Protein AF-A0A8P4G3G2-F1 (afdb_monomer)

Organism: Dicentrarchus labrax (NCBI:txid13489)

Structure (mmCIF, N/CA/C/O backbone):
data_AF-A0A8P4G3G2-F1
#
_entry.id   AF-A0A8P4G3G2-F1
#
loop_
_atom_site.group_PDB
_atom_site.id
_atom_site.type_symbol
_atom_site.label_atom_id
_atom_site.label_alt_id
_atom_site.label_comp_id
_atom_site.label_asym_id
_atom_site.label_entity_id
_atom_site.label_seq_id
_atom_site.pdbx_PDB_ins_code
_atom_site.Cartn_x
_atom_site.Cartn_y
_atom_site.Cartn_z
_atom_site.occupancy
_atom_site.B_iso_or_equiv
_atom_site.auth_seq_id
_atom_site.auth_comp_id
_atom_site.auth_asym_id
_atom_site.auth_atom_id
_atom_site.pdbx_PDB_model_num
ATOM 1 N N . MET A 1 1 ? 19.093 -10.672 -16.971 1.00 87.19 1 MET A N 1
ATOM 2 C CA . MET A 1 1 ? 17.838 -11.000 -16.264 1.00 87.19 1 MET A CA 1
ATOM 3 C C . MET A 1 1 ? 17.950 -12.273 -15.453 1.00 87.19 1 MET A C 1
ATOM 5 O O . MET A 1 1 ? 17.951 -12.169 -14.238 1.00 87.19 1 MET A O 1
ATOM 9 N N . GLU A 1 2 ? 18.121 -13.445 -16.072 1.00 88.06 2 GLU A N 1
ATOM 10 C CA . GLU A 1 2 ? 18.085 -14.725 -15.336 1.00 88.06 2 GLU A CA 1
ATOM 11 C C . GLU A 1 2 ? 19.121 -14.840 -14.209 1.00 88.06 2 GLU A C 1
ATOM 13 O O . GLU A 1 2 ? 18.770 -15.234 -13.103 1.00 88.06 2 GLU A O 1
ATOM 18 N N . MET A 1 3 ? 20.366 -14.394 -14.420 1.00 86.50 3 MET A N 1
ATOM 19 C CA . MET A 1 3 ? 21.353 -14.357 -13.327 1.00 86.50 3 MET A CA 1
ATOM 20 C C . MET A 1 3 ? 20.918 -13.446 -12.167 1.00 86.50 3 MET A C 1
ATOM 22 O O . MET A 1 3 ? 21.087 -13.820 -11.013 1.00 86.50 3 MET A O 1
ATOM 26 N N . GLY A 1 4 ? 20.317 -12.285 -12.461 1.00 89.69 4 GLY A N 1
ATOM 27 C CA . GLY A 1 4 ? 19.798 -11.371 -11.435 1.00 89.69 4 GLY A CA 1
ATOM 28 C C . GLY A 1 4 ? 18.664 -12.002 -10.625 1.00 89.69 4 GLY A C 1
ATOM 29 O O . GLY A 1 4 ? 18.684 -11.963 -9.398 1.00 89.69 4 GLY A O 1
ATOM 30 N N . ARG A 1 5 ? 17.737 -12.695 -11.301 1.00 90.62 5 ARG A N 1
ATOM 31 C CA . ARG A 1 5 ? 16.657 -13.464 -10.657 1.00 90.62 5 ARG A CA 1
ATOM 32 C C . ARG A 1 5 ? 17.195 -14.597 -9.781 1.00 90.62 5 ARG A C 1
ATOM 34 O O . ARG A 1 5 ? 16.663 -14.833 -8.701 1.00 90.62 5 ARG A O 1
ATOM 41 N N . CYS A 1 6 ? 18.251 -15.287 -10.213 1.00 91.94 6 CYS A N 1
ATOM 42 C CA . CYS A 1 6 ? 18.898 -16.316 -9.398 1.00 91.94 6 CYS A CA 1
ATOM 43 C C . CYS A 1 6 ? 19.489 -15.735 -8.108 1.00 91.94 6 CYS A C 1
ATOM 45 O O . CYS A 1 6 ? 19.235 -16.282 -7.040 1.00 91.94 6 CYS A O 1
ATOM 47 N N . TYR A 1 7 ? 20.228 -14.625 -8.188 1.00 91.25 7 TYR A N 1
ATOM 48 C CA . TYR A 1 7 ? 20.799 -13.979 -7.001 1.00 91.25 7 TYR A CA 1
ATOM 49 C C . TYR A 1 7 ? 19.733 -13.398 -6.067 1.00 91.25 7 TYR A C 1
ATOM 51 O O . TYR A 1 7 ? 19.865 -13.529 -4.855 1.00 91.25 7 TYR A O 1
ATOM 59 N N . SER A 1 8 ? 18.639 -12.861 -6.617 1.00 88.75 8 SER A N 1
ATOM 60 C CA . SER A 1 8 ? 17.472 -12.417 -5.844 1.00 88.75 8 SER A CA 1
ATOM 61 C C . SER A 1 8 ? 16.878 -13.555 -5.004 1.00 88.75 8 SER A C 1
ATOM 63 O O . SER A 1 8 ? 16.707 -13.413 -3.797 1.00 88.75 8 SER A O 1
ATOM 65 N N . ARG A 1 9 ? 16.688 -14.747 -5.592 1.00 90.62 9 ARG A N 1
ATOM 66 C CA . ARG A 1 9 ? 16.225 -15.935 -4.843 1.00 90.62 9 ARG A CA 1
ATOM 67 C C . ARG A 1 9 ? 17.204 -16.395 -3.763 1.00 90.62 9 ARG A C 1
ATOM 69 O O . ARG A 1 9 ? 16.787 -17.028 -2.800 1.00 90.62 9 ARG A O 1
ATOM 76 N N . LEU A 1 10 ? 18.493 -16.112 -3.938 1.00 92.31 10 LEU A N 1
ATOM 77 C CA . LEU A 1 10 ? 19.537 -16.383 -2.948 1.00 92.31 10 LEU A CA 1
ATOM 78 C C . LEU A 1 10 ? 19.677 -15.258 -1.907 1.00 92.31 10 LEU A C 1
ATOM 80 O O . LEU A 1 10 ? 20.528 -15.372 -1.031 1.00 92.31 10 LEU A O 1
ATOM 84 N N . GLN A 1 11 ? 18.861 -14.199 -1.998 1.00 89.31 11 GLN A N 1
ATOM 85 C CA . GLN A 1 11 ? 18.926 -12.988 -1.169 1.00 89.31 11 GLN A CA 1
ATOM 86 C C . GLN A 1 11 ? 20.282 -12.265 -1.235 1.00 89.31 11 GLN A C 1
ATOM 88 O O . GLN A 1 11 ? 20.642 -11.498 -0.343 1.00 89.31 11 GLN A O 1
ATOM 93 N N . ASP A 1 12 ? 21.033 -12.472 -2.319 1.00 92.31 12 ASP A N 1
ATOM 94 C CA . ASP A 1 12 ? 22.240 -11.706 -2.618 1.00 92.31 12 ASP A CA 1
ATOM 95 C C . ASP A 1 12 ? 21.856 -10.485 -3.459 1.00 92.31 12 ASP A C 1
ATOM 97 O O . ASP A 1 12 ? 21.934 -10.473 -4.693 1.00 92.31 12 ASP A O 1
ATOM 101 N N . TRP A 1 13 ? 21.366 -9.455 -2.769 1.00 92.31 13 TRP A N 1
ATOM 102 C CA . TRP A 1 13 ? 20.820 -8.256 -3.402 1.00 92.31 13 TRP A CA 1
ATOM 103 C C . TRP A 1 13 ? 21.852 -7.509 -4.243 1.00 92.31 13 TRP A C 1
ATOM 105 O O . TRP A 1 13 ? 21.526 -6.981 -5.304 1.00 92.31 13 TRP A O 1
ATOM 115 N N . THR A 1 14 ? 23.112 -7.497 -3.816 1.00 91.75 14 THR A N 1
ATOM 116 C CA . THR A 1 14 ? 24.177 -6.753 -4.490 1.00 91.75 14 THR A CA 1
ATOM 117 C C . THR A 1 14 ? 24.477 -7.360 -5.858 1.00 91.75 14 THR A C 1
ATOM 119 O O . THR A 1 14 ? 24.513 -6.641 -6.862 1.00 91.75 14 THR A O 1
ATOM 122 N N . LEU A 1 15 ? 24.630 -8.688 -5.933 1.00 93.12 15 LEU A N 1
ATOM 123 C CA . LEU A 1 15 ? 24.826 -9.382 -7.208 1.00 93.12 15 LEU A CA 1
ATOM 124 C C . LEU A 1 15 ? 23.557 -9.387 -8.068 1.00 93.12 15 LEU A C 1
ATOM 126 O O . LEU A 1 15 ? 23.654 -9.279 -9.295 1.00 93.12 15 LEU A O 1
ATOM 130 N N . ALA A 1 16 ? 22.374 -9.453 -7.448 1.00 94.75 16 ALA A N 1
ATOM 131 C CA . ALA A 1 16 ? 21.103 -9.349 -8.157 1.00 94.75 16 ALA A CA 1
ATOM 132 C C . ALA A 1 16 ? 20.987 -8.010 -8.896 1.00 94.75 16 ALA A C 1
ATOM 134 O O . ALA A 1 16 ? 20.819 -7.991 -10.118 1.00 94.75 16 ALA A O 1
ATOM 135 N N . VAL A 1 17 ? 21.177 -6.899 -8.177 1.00 95.44 17 VAL A N 1
ATOM 136 C CA . VAL A 1 17 ? 21.127 -5.536 -8.722 1.00 95.44 17 VAL A CA 1
ATOM 137 C C . VAL A 1 17 ? 22.161 -5.346 -9.830 1.00 95.44 17 VAL A C 1
ATOM 139 O O . VAL A 1 17 ? 21.812 -4.868 -10.909 1.00 95.44 17 VAL A O 1
ATOM 142 N N . GLN A 1 18 ? 23.409 -5.787 -9.639 1.00 94.38 18 GLN A N 1
ATOM 143 C CA . GLN A 1 18 ? 24.425 -5.724 -10.700 1.00 94.38 18 GLN A CA 1
ATOM 144 C C . GLN A 1 18 ? 24.003 -6.502 -11.956 1.00 94.38 18 GLN A C 1
ATOM 146 O O . GLN A 1 18 ? 24.216 -6.042 -13.081 1.00 94.38 18 GLN A O 1
ATOM 151 N N . GLY A 1 19 ? 23.395 -7.677 -11.780 1.00 95.31 19 GLY A N 1
ATOM 152 C CA . GLY A 1 19 ? 22.868 -8.489 -12.873 1.00 95.31 19 GLY A CA 1
ATOM 153 C C . GLY A 1 19 ? 21.709 -7.820 -13.616 1.00 95.31 19 GLY A C 1
ATOM 154 O O . GLY A 1 19 ? 21.635 -7.924 -14.845 1.00 95.31 19 GLY A O 1
ATOM 155 N N . PHE A 1 20 ? 20.828 -7.124 -12.895 1.00 96.75 20 PHE A N 1
ATOM 156 C CA . PHE A 1 20 ? 19.721 -6.369 -13.477 1.00 96.75 20 PHE A CA 1
ATOM 157 C C . PHE A 1 20 ? 20.203 -5.122 -14.218 1.00 96.75 20 PHE A C 1
ATOM 159 O O . PHE A 1 20 ? 19.864 -4.970 -15.386 1.00 96.75 20 PHE A O 1
ATOM 166 N N . LEU A 1 21 ? 21.076 -4.303 -13.626 1.00 96.44 21 LEU A N 1
ATOM 167 C CA . LEU A 1 21 ? 21.612 -3.098 -14.275 1.00 96.44 21 LEU A CA 1
ATOM 168 C C . LEU A 1 21 ? 22.389 -3.420 -15.560 1.00 96.44 21 LEU A C 1
ATOM 170 O O . LEU A 1 21 ? 22.200 -2.769 -16.586 1.00 96.44 21 LEU A O 1
ATOM 174 N N . ARG A 1 22 ? 23.218 -4.475 -15.552 1.00 96.19 22 ARG A N 1
ATOM 175 C CA . ARG A 1 22 ? 23.914 -4.931 -16.771 1.00 96.19 22 ARG A CA 1
ATOM 176 C C . ARG A 1 22 ? 22.944 -5.396 -17.855 1.00 96.19 22 ARG A C 1
ATOM 178 O O . ARG A 1 22 ? 23.189 -5.168 -19.040 1.00 96.19 22 ARG A O 1
ATOM 185 N N . ALA A 1 23 ? 21.860 -6.065 -17.463 1.00 96.81 23 ALA A N 1
ATOM 186 C CA . ALA A 1 23 ? 20.827 -6.486 -18.401 1.00 96.81 23 ALA A CA 1
ATOM 187 C C . ALA A 1 23 ? 20.059 -5.285 -18.963 1.00 96.81 23 ALA A C 1
ATOM 189 O O . ALA A 1 23 ? 19.854 -5.232 -20.172 1.00 96.81 23 ALA A O 1
ATOM 190 N N . ALA A 1 24 ? 19.708 -4.318 -18.114 1.00 96.75 24 ALA A N 1
ATOM 191 C CA . ALA A 1 24 ? 19.028 -3.091 -18.504 1.00 96.75 24 ALA A CA 1
ATOM 192 C C . ALA A 1 24 ? 19.821 -2.342 -19.579 1.00 96.75 24 ALA A C 1
ATOM 194 O O . ALA A 1 24 ? 19.285 -2.038 -20.643 1.00 96.75 24 ALA A O 1
ATOM 195 N N . GLU A 1 25 ? 21.125 -2.162 -19.360 1.00 96.00 25 GLU A N 1
ATOM 196 C CA . GLU A 1 25 ? 21.999 -1.502 -20.329 1.00 96.00 25 GLU A CA 1
ATOM 197 C C . GLU A 1 25 ? 22.114 -2.286 -21.643 1.00 96.00 25 GLU A C 1
ATOM 199 O O . GLU A 1 25 ? 22.051 -1.714 -22.730 1.00 96.00 25 GLU A O 1
ATOM 204 N N . SER A 1 26 ? 22.203 -3.616 -21.562 1.00 96.69 26 SER A N 1
ATOM 205 C CA . SER A 1 26 ? 22.253 -4.471 -22.754 1.00 96.69 26 SER A CA 1
ATOM 206 C C . SER A 1 26 ? 20.968 -4.368 -23.586 1.00 96.69 26 SER A C 1
ATOM 208 O O . SER A 1 26 ? 21.031 -4.260 -24.811 1.00 96.69 26 SER A O 1
ATOM 210 N N . TYR A 1 27 ? 19.800 -4.365 -22.937 1.00 96.69 27 TYR A N 1
ATOM 211 C CA . TYR A 1 27 ? 18.515 -4.186 -23.616 1.00 96.69 27 TYR A CA 1
ATOM 212 C C . TYR A 1 27 ? 18.349 -2.783 -24.186 1.00 96.69 27 TYR A C 1
ATOM 214 O O . TYR A 1 27 ? 17.813 -2.641 -25.284 1.00 96.69 27 TYR A O 1
ATOM 222 N N . ARG A 1 28 ? 18.849 -1.762 -23.484 1.00 94.94 28 ARG A N 1
ATOM 223 C CA . ARG A 1 28 ? 18.845 -0.375 -23.952 1.00 94.94 28 ARG A CA 1
ATOM 224 C C . ARG A 1 28 ? 19.636 -0.235 -25.251 1.00 94.94 28 ARG A C 1
ATOM 226 O O . ARG A 1 28 ? 19.117 0.320 -26.215 1.00 94.94 28 ARG A O 1
ATOM 233 N N . ILE A 1 29 ? 20.838 -0.816 -25.317 1.00 95.31 29 ILE A N 1
ATOM 234 C CA . ILE A 1 29 ? 21.658 -0.856 -26.542 1.00 95.31 29 ILE A CA 1
ATOM 235 C C . ILE A 1 29 ? 20.941 -1.622 -27.666 1.00 95.31 29 ILE A C 1
ATOM 237 O O . ILE A 1 29 ? 21.015 -1.227 -28.827 1.00 95.31 29 ILE A O 1
ATOM 241 N N . ALA A 1 30 ? 20.211 -2.688 -27.328 1.00 96.25 30 ALA A N 1
ATOM 242 C CA . ALA A 1 30 ? 19.415 -3.467 -28.276 1.00 96.25 30 ALA A CA 1
ATOM 243 C C . ALA A 1 30 ? 18.061 -2.823 -28.651 1.00 96.25 30 ALA A C 1
ATOM 245 O O . ALA A 1 30 ? 17.284 -3.445 -29.373 1.00 96.25 30 ALA A O 1
ATOM 246 N N . ALA A 1 31 ? 17.762 -1.612 -28.161 1.00 94.50 31 ALA A N 1
ATOM 247 C CA . ALA A 1 31 ? 16.484 -0.913 -28.330 1.00 94.50 31 ALA A CA 1
ATOM 248 C C . ALA A 1 31 ? 15.244 -1.707 -27.855 1.00 94.50 31 ALA A C 1
ATOM 250 O O . ALA A 1 31 ? 14.119 -1.440 -28.275 1.00 94.50 31 ALA A O 1
ATOM 251 N N . MET A 1 32 ? 15.432 -2.666 -26.943 1.00 95.38 32 MET A N 1
ATOM 252 C CA . MET A 1 32 ? 14.355 -3.425 -26.302 1.00 95.38 32 MET A CA 1
ATOM 253 C C . MET A 1 32 ? 13.861 -2.677 -25.059 1.00 95.38 32 MET A C 1
ATOM 255 O O . MET A 1 32 ? 14.156 -3.070 -23.928 1.00 95.38 32 MET A O 1
ATOM 259 N N . LEU A 1 33 ? 13.143 -1.570 -25.272 1.00 95.19 33 LEU A N 1
ATOM 260 C CA . LEU A 1 33 ? 12.779 -0.626 -24.208 1.00 95.19 33 LEU A CA 1
ATOM 261 C C . LEU A 1 33 ? 11.951 -1.267 -23.084 1.00 95.19 33 LEU A C 1
ATOM 263 O O . LEU A 1 33 ? 12.254 -1.022 -21.920 1.00 95.19 33 LEU A O 1
ATOM 267 N N . ASP A 1 34 ? 10.992 -2.144 -23.405 1.00 94.56 34 ASP A N 1
ATOM 268 C CA . ASP A 1 34 ? 10.172 -2.836 -22.396 1.00 94.56 34 ASP A CA 1
ATOM 269 C C . ASP A 1 34 ? 11.044 -3.652 -21.428 1.00 94.56 34 ASP A C 1
ATOM 271 O O . ASP A 1 34 ? 10.920 -3.557 -20.209 1.00 94.56 34 ASP A O 1
ATOM 275 N N . SER A 1 35 ? 11.981 -4.434 -21.977 1.00 95.44 35 SER A N 1
ATOM 276 C CA . SER A 1 35 ? 12.886 -5.281 -21.189 1.00 95.44 35 SER A CA 1
ATOM 277 C C . SER A 1 35 ? 13.926 -4.465 -20.421 1.00 95.44 35 SER A C 1
ATOM 279 O O . SER A 1 35 ? 14.333 -4.859 -19.328 1.00 95.44 35 SER A O 1
ATOM 281 N N . ALA A 1 36 ? 14.360 -3.330 -20.976 1.00 96.81 36 ALA A N 1
ATOM 282 C CA . ALA A 1 36 ? 15.254 -2.404 -20.292 1.00 96.81 36 ALA A CA 1
ATOM 283 C C . ALA A 1 36 ? 14.558 -1.747 -19.089 1.00 96.81 36 ALA A C 1
ATOM 285 O O . ALA A 1 36 ? 15.116 -1.744 -17.991 1.00 96.81 36 ALA A O 1
ATOM 286 N N . ALA A 1 37 ? 13.328 -1.256 -19.273 1.00 96.88 37 ALA A N 1
ATOM 287 C CA . ALA A 1 37 ? 12.531 -0.654 -18.210 1.00 96.88 37 ALA A CA 1
ATOM 288 C C . ALA A 1 37 ? 12.217 -1.669 -17.101 1.00 96.88 37 ALA A C 1
ATOM 290 O O . ALA A 1 37 ? 12.413 -1.362 -15.926 1.00 96.88 37 ALA A O 1
ATOM 291 N N . ASP A 1 38 ? 11.829 -2.897 -17.463 1.00 95.62 38 ASP A N 1
ATOM 292 C CA . ASP A 1 38 ? 11.601 -3.982 -16.503 1.00 95.62 38 ASP A CA 1
ATOM 293 C C . ASP A 1 38 ? 12.862 -4.300 -15.683 1.00 95.62 38 ASP A C 1
ATOM 295 O O . ASP A 1 38 ? 12.805 -4.420 -14.461 1.00 95.62 38 ASP A O 1
ATOM 299 N N . ALA A 1 39 ? 14.031 -4.348 -16.327 1.00 96.88 39 ALA A N 1
ATOM 300 C CA . ALA A 1 39 ? 15.300 -4.580 -15.644 1.00 96.88 39 ALA A CA 1
ATOM 301 C C . ALA A 1 39 ? 15.680 -3.441 -14.676 1.00 96.88 39 ALA A C 1
ATOM 303 O O . ALA A 1 39 ? 16.152 -3.722 -13.574 1.00 96.88 39 ALA A O 1
ATOM 304 N N . PHE A 1 40 ? 15.454 -2.172 -15.040 1.00 97.44 40 PHE A N 1
ATOM 305 C CA . PHE A 1 40 ? 15.662 -1.043 -14.122 1.00 97.44 40 PHE A CA 1
ATOM 306 C C . PHE A 1 40 ? 14.675 -1.054 -12.951 1.00 97.44 40 PHE A C 1
ATOM 308 O O . PHE A 1 40 ? 15.081 -0.815 -11.813 1.00 97.44 40 PHE A O 1
ATOM 315 N N . LYS A 1 41 ? 13.405 -1.393 -13.202 1.00 95.69 41 LYS A N 1
ATOM 316 C CA . LYS A 1 41 ? 12.384 -1.581 -12.161 1.00 95.69 41 LYS A CA 1
ATOM 317 C C . LYS A 1 41 ? 12.804 -2.668 -11.168 1.00 95.69 41 LYS A C 1
ATOM 319 O O . LYS A 1 41 ? 12.764 -2.441 -9.961 1.00 95.69 41 LYS A O 1
ATOM 324 N N . GLU A 1 42 ? 13.247 -3.825 -11.663 1.00 95.12 42 GLU A N 1
ATOM 325 C CA . GLU A 1 42 ? 13.760 -4.909 -10.817 1.00 95.12 42 GLU A CA 1
ATOM 326 C C . GLU A 1 42 ? 14.980 -4.460 -10.008 1.00 95.12 42 GLU A C 1
ATOM 328 O O . GLU A 1 42 ? 15.029 -4.693 -8.802 1.00 95.12 42 GLU A O 1
ATOM 333 N N . ALA A 1 43 ? 15.938 -3.768 -10.632 1.00 95.56 43 ALA A N 1
ATOM 334 C CA . ALA A 1 43 ? 17.093 -3.226 -9.923 1.00 95.56 43 ALA A CA 1
ATOM 335 C C . ALA A 1 43 ? 16.663 -2.295 -8.777 1.00 95.56 43 ALA A C 1
ATOM 337 O O . ALA A 1 43 ? 17.071 -2.518 -7.640 1.00 95.56 43 ALA A O 1
ATOM 338 N N . GLY A 1 44 ? 15.793 -1.315 -9.044 1.00 95.12 44 GLY A N 1
ATOM 339 C CA . GLY A 1 44 ? 15.304 -0.373 -8.033 1.00 95.12 44 GLY A CA 1
ATOM 340 C C . GLY A 1 44 ? 14.570 -1.057 -6.875 1.00 95.12 44 GLY A C 1
ATOM 341 O O . GLY A 1 44 ? 14.820 -0.733 -5.716 1.00 95.12 44 GLY A O 1
ATOM 342 N N . SER A 1 45 ? 13.719 -2.049 -7.159 1.00 92.44 45 SER A N 1
ATOM 343 C CA . SER A 1 45 ? 13.014 -2.816 -6.119 1.00 92.44 45 SER A CA 1
ATOM 344 C C . SER A 1 45 ? 13.981 -3.547 -5.178 1.00 92.44 45 SER A C 1
ATOM 346 O O . SER A 1 45 ? 13.855 -3.457 -3.956 1.00 92.44 45 SER A O 1
ATOM 348 N N . HIS A 1 46 ? 14.994 -4.213 -5.737 1.00 93.75 46 HIS A N 1
ATOM 349 C CA . HIS A 1 46 ? 15.989 -4.951 -4.957 1.00 93.75 46 HIS A CA 1
ATOM 350 C C . HIS A 1 46 ? 16.974 -4.032 -4.226 1.00 93.75 46 HIS A C 1
ATOM 352 O O . HIS A 1 46 ? 17.433 -4.370 -3.137 1.00 93.75 46 HIS A O 1
ATOM 358 N N . MET A 1 47 ? 17.279 -2.856 -4.785 1.00 94.44 47 MET A N 1
ATOM 359 C CA . MET A 1 47 ? 18.051 -1.842 -4.070 1.00 94.44 47 MET A CA 1
ATOM 360 C C . MET A 1 47 ? 17.303 -1.361 -2.818 1.00 94.44 47 MET A C 1
ATOM 362 O O . MET A 1 47 ? 17.936 -1.197 -1.788 1.00 94.44 47 MET A O 1
ATOM 366 N N . ILE A 1 48 ? 15.973 -1.198 -2.869 1.00 92.25 48 ILE A N 1
ATOM 367 C CA . ILE A 1 48 ? 15.159 -0.800 -1.700 1.00 92.25 48 ILE A CA 1
ATOM 368 C C . ILE A 1 48 ? 15.129 -1.887 -0.620 1.00 92.25 48 ILE A C 1
ATOM 370 O O . ILE A 1 48 ? 15.094 -1.573 0.565 1.00 92.25 48 ILE A O 1
ATOM 374 N N . GLN A 1 49 ? 15.120 -3.162 -1.014 1.00 87.94 49 GLN A N 1
ATOM 375 C CA . GLN A 1 49 ? 15.179 -4.289 -0.073 1.00 87.94 49 GLN A CA 1
ATOM 376 C C . GLN A 1 49 ? 16.565 -4.454 0.574 1.00 87.94 49 GLN A C 1
ATOM 378 O O . GLN A 1 49 ? 16.709 -5.197 1.544 1.00 87.94 49 GLN A O 1
ATOM 383 N N . SER A 1 50 ? 17.588 -3.792 0.034 1.00 88.31 50 SER A N 1
ATOM 384 C CA . SER A 1 50 ? 18.968 -3.892 0.485 1.00 88.31 50 SER A CA 1
ATOM 385 C C . SER A 1 50 ? 19.389 -2.647 1.258 1.00 88.31 50 SER A C 1
ATOM 387 O O . SER A 1 50 ? 19.261 -1.530 0.775 1.00 88.31 50 SER A O 1
ATOM 389 N N . ASP A 1 51 ? 20.025 -2.830 2.412 1.00 83.94 51 ASP A N 1
ATOM 390 C CA . ASP A 1 51 ? 20.579 -1.714 3.195 1.00 83.94 51 ASP A CA 1
ATOM 391 C C . ASP A 1 51 ? 21.896 -1.145 2.616 1.00 83.94 51 ASP A C 1
ATOM 393 O O . ASP A 1 51 ? 22.564 -0.331 3.254 1.00 83.94 51 ASP A O 1
ATOM 397 N N . GLN A 1 52 ? 22.331 -1.608 1.437 1.00 87.88 52 GLN A N 1
ATOM 398 C CA . GLN A 1 52 ? 23.660 -1.310 0.881 1.00 87.88 52 GLN A CA 1
ATOM 399 C C . GLN A 1 52 ? 23.679 -0.182 -0.156 1.00 87.88 52 GLN A C 1
ATOM 401 O O . GLN A 1 52 ? 24.758 0.314 -0.481 1.00 87.88 52 GLN A O 1
ATOM 406 N N . PHE A 1 53 ? 22.526 0.201 -0.704 1.00 91.88 53 PHE A N 1
ATOM 407 C CA . PHE A 1 53 ? 22.439 1.207 -1.762 1.00 91.88 53 PHE A CA 1
ATOM 408 C C . PHE A 1 53 ? 22.025 2.557 -1.194 1.00 91.88 53 PHE A C 1
ATOM 410 O O . PHE A 1 53 ? 21.224 2.639 -0.262 1.00 91.88 53 PHE A O 1
ATOM 417 N N . SER A 1 54 ? 22.582 3.632 -1.752 1.00 93.06 54 SER A N 1
ATOM 418 C CA . SER A 1 54 ? 22.182 4.972 -1.346 1.00 93.06 54 SER A CA 1
ATOM 419 C C . SER A 1 54 ? 20.805 5.320 -1.913 1.00 93.06 54 SER A C 1
ATOM 421 O O . SER A 1 54 ? 20.341 4.752 -2.905 1.00 93.06 54 SER A O 1
ATOM 423 N N . HIS A 1 55 ? 20.154 6.298 -1.289 1.00 92.06 55 HIS A N 1
ATOM 424 C CA . HIS A 1 55 ? 18.884 6.826 -1.777 1.00 92.06 55 HIS A CA 1
ATOM 425 C C . HIS A 1 55 ? 18.999 7.353 -3.219 1.00 92.06 55 HIS A C 1
ATOM 427 O O . HIS A 1 55 ? 18.100 7.133 -4.030 1.00 92.06 55 HIS A O 1
ATOM 433 N N . ASP A 1 56 ? 20.135 7.971 -3.554 1.00 93.88 56 ASP A N 1
ATOM 434 C CA . ASP A 1 56 ? 20.407 8.519 -4.883 1.00 93.88 56 ASP A CA 1
ATOM 435 C C . ASP A 1 56 ? 20.563 7.418 -5.942 1.00 93.88 56 ASP A C 1
ATOM 437 O O . ASP A 1 56 ? 20.067 7.575 -7.057 1.00 93.88 56 ASP A O 1
ATOM 441 N N . ASP A 1 57 ? 21.177 6.279 -5.593 1.00 94.38 57 ASP A N 1
ATOM 442 C CA . ASP A 1 57 ? 21.306 5.128 -6.502 1.00 94.38 57 ASP A CA 1
ATOM 443 C C . ASP A 1 57 ? 19.929 4.569 -6.881 1.00 94.38 57 ASP A C 1
ATOM 445 O O . ASP A 1 57 ? 19.654 4.286 -8.051 1.00 94.38 57 ASP A O 1
ATOM 449 N N . ILE A 1 58 ? 19.041 4.451 -5.887 1.00 95.50 58 ILE A N 1
ATOM 450 C CA . ILE A 1 58 ? 17.677 3.960 -6.090 1.00 95.50 58 ILE A CA 1
ATOM 451 C C . ILE A 1 58 ? 16.901 4.945 -6.962 1.00 95.50 58 ILE A C 1
ATOM 453 O O . ILE A 1 58 ? 16.293 4.538 -7.953 1.00 95.50 58 ILE A O 1
ATOM 457 N N . ILE A 1 59 ? 16.935 6.239 -6.628 1.00 96.00 59 ILE A N 1
ATOM 458 C CA . ILE A 1 59 ? 16.260 7.271 -7.422 1.00 96.00 59 ILE A CA 1
ATOM 459 C C . ILE A 1 59 ? 16.782 7.258 -8.857 1.00 96.00 59 ILE A C 1
ATOM 461 O O . ILE A 1 59 ? 15.972 7.289 -9.780 1.00 96.00 59 ILE A O 1
ATOM 465 N N . SER A 1 60 ? 18.097 7.142 -9.062 1.00 96.31 60 SER A N 1
ATOM 466 C CA . SER A 1 60 ? 18.692 7.063 -10.396 1.00 96.31 60 SER A CA 1
ATOM 467 C C . SER A 1 60 ? 18.101 5.902 -11.201 1.00 96.31 60 SER A C 1
ATOM 469 O O . SER A 1 60 ? 17.564 6.132 -12.286 1.00 96.31 60 SER A O 1
ATOM 471 N N . ALA A 1 61 ? 18.075 4.686 -10.646 1.00 96.31 61 ALA A N 1
ATOM 472 C CA . ALA A 1 61 ? 17.483 3.526 -11.313 1.00 96.31 61 ALA A CA 1
ATOM 473 C C . ALA A 1 61 ? 15.987 3.714 -11.637 1.00 96.31 61 ALA A C 1
ATOM 475 O O . ALA A 1 61 ? 15.542 3.368 -12.735 1.00 96.31 61 ALA A O 1
ATOM 476 N N . LEU A 1 62 ? 15.206 4.292 -10.718 1.00 97.19 62 LEU A N 1
ATOM 477 C CA . LEU A 1 62 ? 13.781 4.565 -10.945 1.00 97.19 62 LEU A CA 1
ATOM 478 C C . LEU A 1 62 ? 13.564 5.639 -12.023 1.00 97.19 62 LEU A C 1
ATOM 480 O O . LEU A 1 62 ? 12.672 5.495 -12.858 1.00 97.19 62 LEU A O 1
ATOM 484 N N . THR A 1 63 ? 14.392 6.685 -12.056 1.00 96.88 63 THR A N 1
ATOM 485 C CA . THR A 1 63 ? 14.309 7.738 -13.083 1.00 96.88 63 THR A CA 1
ATOM 486 C C . THR A 1 63 ? 14.697 7.238 -14.472 1.00 96.88 63 THR A C 1
ATOM 488 O O . THR A 1 63 ? 14.041 7.604 -15.446 1.00 96.88 63 THR A O 1
ATOM 491 N N . GLU A 1 64 ? 15.688 6.347 -14.574 1.00 97.00 64 GLU A N 1
ATOM 492 C CA . GLU A 1 64 ? 16.022 5.664 -15.830 1.00 97.00 64 GLU A CA 1
ATOM 493 C C . GLU A 1 64 ? 14.879 4.751 -16.290 1.00 97.00 64 GLU A C 1
ATOM 495 O O . GLU A 1 64 ? 14.539 4.716 -17.468 1.00 97.00 64 GLU A O 1
ATOM 500 N N . CYS A 1 65 ? 14.209 4.060 -15.363 1.00 97.31 65 CYS A N 1
ATOM 501 C CA . CYS A 1 65 ? 13.009 3.294 -15.694 1.00 97.31 65 CYS A CA 1
ATOM 502 C C . CYS A 1 65 ? 11.911 4.200 -16.282 1.00 97.31 65 CYS A C 1
ATOM 504 O O . CYS A 1 65 ? 11.371 3.903 -17.347 1.00 97.31 65 CYS A O 1
ATOM 506 N N . LEU A 1 66 ? 11.617 5.332 -15.631 1.00 96.94 66 LEU A N 1
ATOM 507 C CA . LEU A 1 66 ? 10.609 6.294 -16.088 1.00 96.94 66 LEU A CA 1
ATOM 508 C C . LEU A 1 66 ? 10.944 6.927 -17.445 1.00 96.94 66 LEU A C 1
ATOM 510 O O . LEU A 1 66 ? 10.030 7.164 -18.231 1.00 96.94 66 LEU A O 1
ATOM 514 N N . SER A 1 67 ? 12.221 7.196 -17.735 1.00 96.25 67 SER A N 1
ATOM 515 C CA . SER A 1 67 ? 12.633 7.798 -19.012 1.00 96.25 67 SER A CA 1
ATOM 516 C C . SER A 1 67 ? 12.381 6.858 -20.198 1.00 96.25 67 SER A C 1
ATOM 518 O O . SER A 1 67 ? 11.994 7.302 -21.279 1.00 96.25 67 SER A O 1
ATOM 520 N N . LEU A 1 68 ? 12.532 5.548 -19.985 1.00 95.75 68 LEU A N 1
ATOM 521 C CA . LEU A 1 68 ? 12.273 4.526 -20.999 1.00 95.75 68 LEU A CA 1
ATOM 522 C C . LEU A 1 68 ? 10.776 4.315 -21.252 1.00 95.75 68 LEU A C 1
ATOM 524 O O . LEU A 1 68 ? 10.395 3.952 -22.365 1.00 95.75 68 LEU A O 1
ATOM 528 N N . MET A 1 69 ? 9.931 4.569 -20.248 1.00 95.25 69 MET A N 1
ATOM 529 C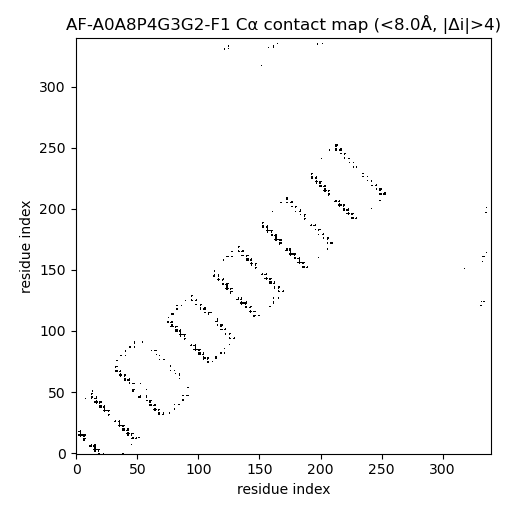 CA . MET A 1 69 ? 8.477 4.395 -20.344 1.00 95.25 69 MET A CA 1
ATOM 530 C C . MET A 1 69 ? 7.824 5.299 -21.394 1.00 95.25 69 MET A C 1
ATOM 532 O O . MET A 1 69 ? 6.849 4.887 -22.018 1.00 95.25 69 MET A O 1
ATOM 536 N N . ASP A 1 70 ? 8.371 6.494 -21.637 1.00 90.62 70 ASP A N 1
ATOM 537 C CA . ASP A 1 70 ? 7.828 7.432 -22.631 1.00 90.62 70 ASP A CA 1
ATOM 538 C C . ASP A 1 70 ? 7.906 6.876 -24.073 1.00 90.62 70 ASP A C 1
ATOM 540 O O . ASP A 1 70 ? 7.170 7.323 -24.953 1.00 90.62 70 ASP A O 1
ATOM 544 N N . GLY A 1 71 ? 8.775 5.887 -24.322 1.00 90.19 71 GLY A N 1
ATOM 545 C CA . GLY A 1 71 ? 8.907 5.199 -25.611 1.00 90.19 71 GLY A CA 1
ATOM 546 C C . GLY A 1 71 ? 8.048 3.939 -25.764 1.00 90.19 71 GLY A C 1
ATOM 547 O O . GLY A 1 71 ? 8.095 3.308 -26.823 1.00 90.19 71 GLY A O 1
ATOM 548 N N . LEU A 1 72 ? 7.292 3.541 -24.736 1.00 93.88 72 LEU A N 1
ATOM 549 C CA . LEU A 1 72 ? 6.517 2.299 -24.748 1.00 93.88 72 LEU A CA 1
ATOM 550 C C . LEU A 1 72 ? 5.121 2.508 -25.334 1.00 93.88 72 LEU A C 1
ATOM 552 O O . LEU A 1 72 ? 4.466 3.523 -25.110 1.00 93.88 72 LEU A O 1
ATOM 556 N N . THR A 1 73 ? 4.649 1.506 -26.075 1.00 92.88 73 THR A N 1
ATOM 557 C CA . THR A 1 73 ? 3.311 1.520 -26.693 1.00 92.88 73 THR A CA 1
ATOM 558 C C . THR A 1 73 ? 2.341 0.533 -26.048 1.00 92.88 73 THR A C 1
ATOM 560 O O . THR A 1 73 ? 1.128 0.727 -26.140 1.00 92.88 73 THR A O 1
ATOM 563 N N . ASP A 1 74 ? 2.844 -0.500 -25.363 1.00 94.38 74 ASP A N 1
ATOM 564 C CA . ASP A 1 74 ? 2.009 -1.455 -24.635 1.00 94.38 74 ASP A CA 1
ATOM 565 C C . ASP A 1 74 ? 1.484 -0.816 -23.340 1.00 94.38 74 ASP A C 1
ATOM 567 O O . ASP A 1 74 ? 2.206 -0.633 -22.358 1.00 94.38 74 ASP A O 1
ATOM 571 N N . LEU A 1 75 ? 0.191 -0.489 -23.344 1.00 94.62 75 LEU A N 1
ATOM 572 C CA . LEU A 1 75 ? -0.485 0.167 -22.226 1.00 94.62 75 LEU A CA 1
ATOM 573 C C . LEU A 1 75 ? -0.532 -0.695 -20.957 1.00 94.62 75 LEU A C 1
ATOM 575 O O . LEU A 1 75 ? -0.563 -0.157 -19.851 1.00 94.62 75 LEU A O 1
ATOM 579 N N . ARG A 1 76 ? -0.540 -2.027 -21.080 1.00 93.88 76 ARG A N 1
ATOM 580 C CA . ARG A 1 76 ? -0.521 -2.913 -19.913 1.00 93.88 76 ARG A CA 1
ATOM 581 C C . ARG A 1 76 ? 0.848 -2.893 -19.252 1.00 93.88 76 ARG A C 1
ATOM 583 O O . ARG A 1 76 ? 0.911 -2.644 -18.052 1.00 93.88 76 ARG A O 1
ATOM 590 N N . ILE A 1 77 ? 1.916 -3.078 -20.028 1.00 94.44 77 ILE A N 1
ATOM 591 C CA . ILE A 1 77 ? 3.292 -3.010 -19.509 1.00 94.44 77 ILE A CA 1
ATOM 592 C C . ILE A 1 77 ? 3.544 -1.635 -18.884 1.00 94.44 77 ILE A C 1
ATOM 594 O O . ILE A 1 77 ? 4.041 -1.545 -17.764 1.00 94.44 77 ILE A O 1
ATOM 598 N N . LEU A 1 78 ? 3.121 -0.563 -19.558 1.00 96.00 78 LEU A N 1
ATOM 599 C CA . LEU A 1 78 ? 3.249 0.803 -19.055 1.00 96.00 78 LEU A CA 1
ATOM 600 C C . LEU A 1 78 ? 2.529 1.002 -17.709 1.00 96.00 78 LEU A C 1
ATOM 602 O O . LEU A 1 78 ? 3.077 1.603 -16.787 1.00 96.00 78 LEU A O 1
ATOM 606 N N . GLY A 1 79 ? 1.315 0.465 -17.574 1.00 96.06 79 GLY A N 1
ATOM 607 C CA . GLY A 1 79 ? 0.555 0.497 -16.327 1.00 96.06 79 GLY A CA 1
ATOM 608 C C . GLY A 1 79 ? 1.218 -0.271 -15.179 1.00 96.06 79 GLY A C 1
ATOM 609 O O . GLY A 1 79 ? 1.321 0.253 -14.070 1.00 96.06 79 GLY A O 1
ATOM 610 N N . GLU A 1 80 ? 1.694 -1.491 -15.445 1.00 95.94 80 GLU A N 1
ATOM 611 C CA . GLU A 1 80 ? 2.410 -2.337 -14.475 1.00 95.94 80 GLU A CA 1
ATOM 612 C C . GLU A 1 80 ? 3.716 -1.676 -14.003 1.00 95.94 80 GLU A C 1
ATOM 614 O O . GLU A 1 80 ? 4.039 -1.679 -12.810 1.00 95.94 80 GLU A O 1
ATOM 619 N N . LEU A 1 81 ? 4.447 -1.058 -14.931 1.00 97.44 81 LEU A N 1
ATOM 620 C CA . LEU A 1 81 ? 5.686 -0.344 -14.659 1.00 97.44 81 LEU A CA 1
ATOM 621 C C . LEU A 1 81 ? 5.458 0.912 -13.807 1.00 97.44 81 LEU A C 1
ATOM 623 O O . LEU A 1 81 ? 6.119 1.066 -12.779 1.00 97.44 81 LEU A O 1
ATOM 627 N N . TYR A 1 82 ? 4.498 1.775 -14.164 1.00 98.25 82 TYR A N 1
ATOM 628 C CA . TYR A 1 82 ? 4.169 2.948 -13.347 1.00 98.25 82 TYR A CA 1
ATOM 629 C C . TYR A 1 82 ? 3.675 2.564 -11.948 1.00 98.25 82 TYR A C 1
ATOM 631 O O . TYR A 1 82 ? 4.041 3.220 -10.972 1.00 98.25 82 TYR A O 1
ATOM 639 N N . LEU A 1 83 ? 2.874 1.498 -11.829 1.00 97.56 83 LEU A N 1
ATOM 640 C CA . LEU A 1 83 ? 2.450 0.966 -10.533 1.00 97.56 83 LEU A CA 1
ATOM 641 C C . LEU A 1 83 ? 3.663 0.529 -9.700 1.00 97.56 83 LEU A C 1
ATOM 643 O O . LEU A 1 83 ? 3.792 0.922 -8.544 1.00 97.56 83 LEU A O 1
ATOM 647 N N . SER A 1 84 ? 4.576 -0.240 -10.292 1.00 97.12 84 SER A N 1
ATOM 648 C CA . SER A 1 84 ? 5.755 -0.755 -9.589 1.00 97.12 84 SER A CA 1
ATOM 649 C C . SER A 1 84 ? 6.688 0.368 -9.132 1.00 97.12 84 SER A C 1
ATOM 651 O O . SER A 1 84 ? 7.060 0.425 -7.961 1.00 97.12 84 SER A O 1
ATOM 653 N N . VAL A 1 85 ? 7.007 1.313 -10.023 1.00 97.62 85 VAL A N 1
ATOM 654 C CA . VAL A 1 85 ? 7.853 2.473 -9.697 1.00 97.62 85 VAL A CA 1
ATOM 655 C C . VAL A 1 85 ? 7.186 3.374 -8.654 1.00 97.62 85 VAL A C 1
ATOM 657 O O . VAL A 1 85 ? 7.849 3.837 -7.726 1.00 97.62 85 VAL A O 1
ATOM 660 N N . GLY A 1 86 ? 5.869 3.582 -8.740 1.00 97.62 86 GLY A N 1
ATOM 661 C CA . GLY A 1 86 ? 5.123 4.330 -7.728 1.00 97.62 86 GLY A CA 1
ATOM 662 C C . GLY A 1 86 ? 5.202 3.682 -6.342 1.00 97.62 86 GLY A C 1
ATOM 663 O O . GLY A 1 86 ? 5.432 4.374 -5.350 1.00 97.62 86 GLY A O 1
ATOM 664 N N . VAL A 1 87 ? 5.096 2.350 -6.260 1.00 96.50 87 VAL A N 1
ATOM 665 C CA . VAL A 1 87 ? 5.275 1.605 -5.000 1.00 96.50 87 VAL A CA 1
ATOM 666 C C . VAL A 1 87 ? 6.701 1.764 -4.465 1.00 96.50 87 VAL A C 1
ATOM 668 O O . VAL A 1 87 ? 6.878 1.988 -3.265 1.00 96.50 87 VAL A O 1
ATOM 671 N N . SER A 1 88 ? 7.718 1.720 -5.329 1.00 95.69 88 SER A N 1
ATOM 672 C CA . SER A 1 88 ? 9.107 1.993 -4.944 1.00 95.69 88 SER A CA 1
ATOM 673 C C . SER A 1 88 ? 9.269 3.396 -4.344 1.00 95.69 88 SER A C 1
ATOM 675 O O . SER A 1 88 ? 9.826 3.530 -3.255 1.00 95.69 88 SER A O 1
ATOM 677 N N . TYR A 1 89 ? 8.705 4.434 -4.970 1.00 97.00 89 TYR A N 1
ATOM 678 C CA . TYR A 1 89 ? 8.722 5.792 -4.411 1.00 97.00 89 TYR A CA 1
ATOM 679 C C . TYR A 1 89 ? 7.983 5.902 -3.071 1.00 97.00 89 TYR A C 1
ATOM 681 O O . TYR A 1 89 ? 8.451 6.597 -2.168 1.00 97.00 89 TYR A O 1
ATOM 689 N N . CYS A 1 90 ? 6.877 5.176 -2.880 1.00 95.00 90 CYS A N 1
ATOM 690 C CA . CYS A 1 90 ? 6.211 5.110 -1.579 1.00 95.00 90 CYS A CA 1
ATOM 691 C C . CYS A 1 90 ? 7.117 4.535 -0.482 1.00 95.00 90 CYS A C 1
ATOM 693 O O . CYS A 1 90 ? 7.161 5.093 0.617 1.00 95.00 90 CYS A O 1
ATOM 695 N N . ARG A 1 91 ? 7.866 3.461 -0.773 1.00 93.50 91 ARG A N 1
ATOM 696 C CA . ARG A 1 91 ? 8.831 2.869 0.176 1.00 93.50 91 ARG A CA 1
ATOM 697 C C . ARG A 1 91 ? 9.941 3.851 0.543 1.00 93.50 91 ARG A C 1
ATOM 699 O O . ARG A 1 91 ? 10.345 3.915 1.699 1.00 93.50 91 ARG A O 1
ATOM 706 N N . LEU A 1 92 ? 10.358 4.672 -0.419 1.00 92.88 92 LEU A N 1
ATOM 707 C CA . LEU A 1 92 ? 11.313 5.763 -0.227 1.00 92.88 92 LEU A CA 1
ATOM 708 C C . LEU A 1 92 ? 10.734 6.992 0.492 1.00 92.88 92 LEU A C 1
ATOM 710 O O . LEU A 1 92 ? 11.480 7.922 0.781 1.00 92.88 92 LEU A O 1
ATOM 714 N N . ARG A 1 93 ? 9.429 7.008 0.804 1.00 94.25 93 ARG A N 1
ATOM 715 C CA . ARG A 1 93 ? 8.694 8.160 1.370 1.00 94.25 93 ARG A CA 1
ATOM 716 C C . ARG A 1 93 ? 8.596 9.367 0.419 1.00 94.25 93 ARG A C 1
ATOM 718 O O . ARG A 1 93 ? 8.191 10.449 0.841 1.00 94.25 93 ARG A O 1
ATOM 725 N N . CYS A 1 94 ? 8.882 9.168 -0.867 1.00 95.88 94 CYS A N 1
ATOM 726 C CA . CYS A 1 94 ? 8.727 10.133 -1.958 1.00 95.88 94 CYS A CA 1
ATOM 727 C C . CYS A 1 94 ? 7.272 10.134 -2.459 1.00 95.88 94 CYS A C 1
ATOM 729 O O . CYS A 1 94 ? 6.942 9.634 -3.536 1.00 95.88 94 CYS A O 1
ATOM 731 N N . PHE A 1 95 ? 6.348 10.605 -1.617 1.00 96.06 95 PHE A N 1
ATOM 732 C CA . PHE A 1 95 ? 4.914 10.446 -1.882 1.00 96.06 95 PHE A CA 1
ATOM 733 C C . PHE A 1 95 ? 4.412 11.271 -3.070 1.00 96.06 95 PHE A C 1
ATOM 735 O O . PHE A 1 95 ? 3.450 10.866 -3.717 1.00 96.06 95 PHE A O 1
ATOM 742 N N . GLN A 1 96 ? 5.044 12.405 -3.382 1.00 97.19 96 GLN A N 1
ATOM 743 C CA . GLN A 1 96 ? 4.629 13.231 -4.519 1.00 97.19 96 GLN A CA 1
ATOM 744 C C . GLN A 1 96 ? 4.955 12.538 -5.847 1.00 97.19 96 GLN A C 1
ATOM 746 O O . GLN A 1 96 ? 4.105 12.464 -6.732 1.00 97.19 96 GLN A O 1
ATOM 751 N N . GLU A 1 97 ? 6.149 11.968 -5.955 1.00 97.50 97 GLU A N 1
ATOM 752 C CA . GLU A 1 97 ? 6.62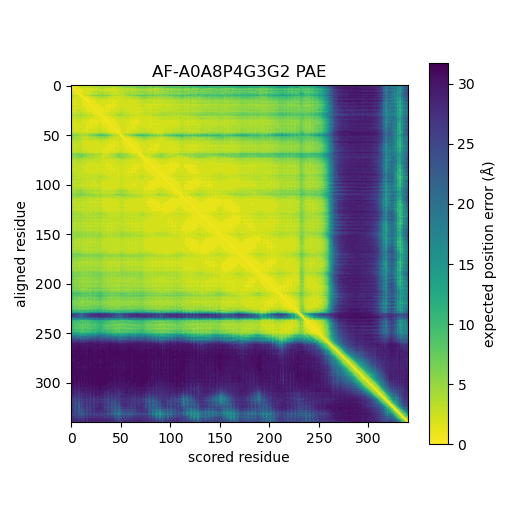8 11.195 -7.098 1.00 97.50 97 GLU A CA 1
ATOM 753 C C . GLU A 1 97 ? 5.804 9.915 -7.276 1.00 97.50 97 GLU A C 1
ATOM 755 O O . GLU A 1 97 ? 5.395 9.583 -8.390 1.00 97.50 97 GLU A O 1
ATOM 760 N N . ALA A 1 98 ? 5.468 9.239 -6.172 1.00 97.94 98 ALA A N 1
ATOM 761 C CA . ALA A 1 98 ? 4.581 8.082 -6.196 1.00 97.94 98 ALA A CA 1
ATOM 762 C C . ALA A 1 98 ? 3.187 8.429 -6.745 1.00 97.94 98 ALA A C 1
ATOM 764 O O . ALA A 1 98 ? 2.684 7.750 -7.641 1.00 97.94 98 ALA A O 1
ATOM 765 N N . VAL A 1 99 ? 2.581 9.520 -6.258 1.00 98.50 99 VAL A N 1
ATOM 766 C CA . VAL A 1 99 ? 1.282 10.013 -6.746 1.00 98.50 99 VAL A CA 1
ATOM 767 C C . VAL A 1 99 ? 1.337 10.313 -8.244 1.00 98.50 99 VAL A C 1
ATOM 769 O O . VAL A 1 99 ? 0.428 9.909 -8.967 1.00 98.50 99 VAL A O 1
ATOM 772 N N . GLN A 1 100 ? 2.403 10.956 -8.729 1.00 98.00 100 GLN A N 1
ATOM 773 C CA . GLN A 1 100 ? 2.580 11.219 -10.161 1.00 98.00 100 GLN A CA 1
ATOM 774 C C . GLN A 1 100 ? 2.648 9.922 -10.975 1.00 98.00 100 GLN A C 1
ATOM 776 O O . GLN A 1 100 ? 1.983 9.817 -12.006 1.00 98.00 100 GLN A O 1
ATOM 781 N N . CYS A 1 101 ? 3.394 8.916 -10.508 1.00 98.06 101 CYS A N 1
ATOM 782 C CA . CYS A 1 101 ? 3.470 7.614 -11.175 1.00 98.06 101 CYS A CA 1
ATOM 783 C C . CYS A 1 101 ? 2.089 6.953 -11.262 1.00 98.06 101 CYS A C 1
ATOM 785 O O . CYS A 1 101 ? 1.656 6.566 -12.346 1.00 98.06 101 CYS A O 1
ATOM 787 N N . PHE A 1 102 ? 1.346 6.893 -10.153 1.00 98.44 102 PHE A N 1
ATOM 788 C CA . PHE A 1 102 ? 0.011 6.294 -10.156 1.00 98.44 102 PHE A CA 1
ATOM 789 C C . PHE A 1 102 ? -0.988 7.073 -11.019 1.00 98.44 102 PHE A C 1
ATOM 791 O O . PHE A 1 102 ? -1.791 6.460 -11.716 1.00 98.44 102 PHE A O 1
ATOM 798 N N . GLN A 1 103 ? -0.918 8.407 -11.046 1.00 98.25 103 GLN A N 1
ATOM 799 C CA . GLN A 1 103 ? -1.740 9.222 -11.945 1.00 98.25 103 GLN A CA 1
ATOM 800 C C . GLN A 1 103 ? -1.432 8.938 -13.420 1.00 98.25 103 GLN A C 1
ATOM 802 O O . GLN A 1 103 ? -2.362 8.790 -14.215 1.00 98.25 103 GLN A O 1
ATOM 807 N N . ARG A 1 104 ? -0.149 8.801 -13.788 1.00 97.38 104 ARG A N 1
ATOM 808 C CA . ARG A 1 104 ? 0.258 8.414 -15.151 1.00 97.38 104 ARG A CA 1
ATOM 809 C C . ARG A 1 104 ? -0.185 6.990 -15.503 1.00 97.38 104 ARG A C 1
ATOM 811 O O . ARG A 1 104 ? -0.484 6.737 -16.666 1.00 97.38 104 ARG A O 1
ATOM 818 N N . ALA A 1 105 ? -0.319 6.099 -14.518 1.00 97.69 105 ALA A N 1
ATOM 819 C CA . ALA A 1 105 ? -0.828 4.743 -14.721 1.00 97.69 105 ALA A CA 1
ATOM 820 C C . ALA A 1 105 ? -2.336 4.680 -15.035 1.00 97.69 105 ALA A C 1
ATOM 822 O O . ALA A 1 105 ? -2.753 3.759 -15.730 1.00 97.69 105 ALA A O 1
ATOM 823 N N . LEU A 1 106 ? -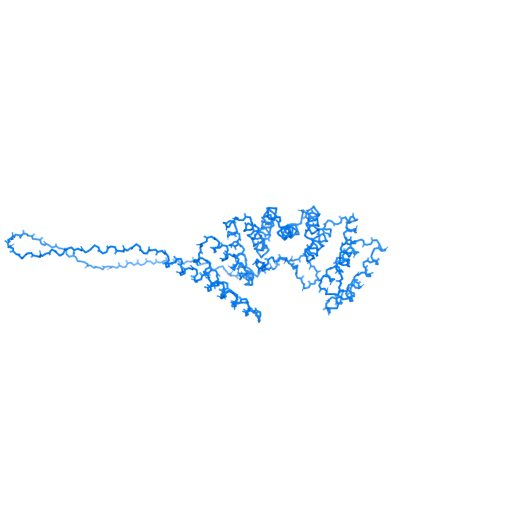3.158 5.639 -14.577 1.00 97.38 106 LEU A N 1
ATOM 824 C CA . LEU A 1 106 ? -4.629 5.574 -14.699 1.00 97.38 106 LEU A CA 1
ATOM 825 C C . LEU A 1 106 ? -5.125 5.444 -16.146 1.00 97.38 106 LEU A C 1
ATOM 827 O O . LEU A 1 106 ? -6.046 4.674 -16.411 1.00 97.38 106 LEU A O 1
ATOM 831 N N . GLY A 1 107 ? -4.522 6.184 -17.080 1.00 96.44 107 GLY A N 1
ATOM 832 C CA . GLY A 1 107 ? -4.880 6.126 -18.500 1.00 96.44 107 GLY A CA 1
ATOM 833 C C . GLY A 1 107 ? -4.598 4.750 -19.122 1.00 96.44 107 GLY A C 1
ATOM 834 O O . GLY A 1 107 ? -5.533 4.114 -19.614 1.00 96.44 107 GLY A O 1
ATOM 835 N N . PRO A 1 108 ? -3.344 4.259 -19.069 1.00 96.31 108 PRO A N 1
ATOM 836 C CA . PRO A 1 108 ? -2.967 2.946 -19.597 1.00 96.31 108 PRO A CA 1
ATOM 837 C C . PRO A 1 108 ? -3.784 1.769 -19.033 1.00 96.31 108 PRO A C 1
ATOM 839 O O . PRO A 1 108 ? -4.115 0.829 -19.761 1.00 96.31 108 PR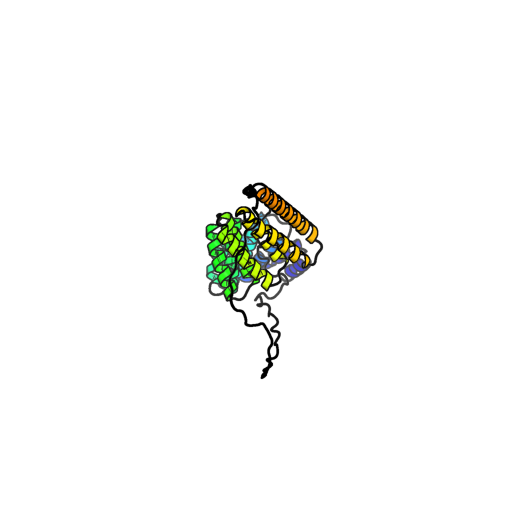O A O 1
ATOM 842 N N . VAL A 1 109 ? -4.166 1.825 -17.752 1.00 97.12 109 VAL A N 1
ATOM 843 C CA . VAL A 1 109 ? -4.877 0.726 -17.072 1.00 97.12 109 VAL A CA 1
ATOM 844 C C . VAL A 1 109 ? -6.402 0.859 -17.104 1.00 97.12 109 VAL A C 1
ATOM 846 O O . VAL A 1 109 ? -7.095 -0.001 -16.567 1.00 97.12 109 VAL A O 1
ATOM 849 N N . ALA A 1 110 ? -6.958 1.895 -17.743 1.00 96.25 110 ALA A N 1
ATOM 850 C CA . ALA A 1 110 ? -8.391 2.212 -17.685 1.00 96.25 110 ALA A CA 1
ATOM 851 C C . ALA A 1 110 ? -9.315 1.055 -18.117 1.00 96.25 110 ALA A C 1
ATOM 853 O O . ALA A 1 110 ? -10.410 0.903 -17.581 1.00 96.25 110 ALA A O 1
ATOM 854 N N . GLN A 1 111 ? -8.877 0.222 -19.068 1.00 94.25 111 GLN A N 1
ATOM 855 C CA . GLN A 1 111 ? -9.627 -0.945 -19.563 1.00 94.25 111 GLN A CA 1
ATOM 856 C C . GLN A 1 111 ? -9.203 -2.265 -18.897 1.00 94.25 111 GLN A C 1
ATOM 858 O O . GLN A 1 111 ? -9.523 -3.344 -19.390 1.00 94.25 111 GLN A O 1
ATOM 863 N N . GLN A 1 112 ? -8.469 -2.197 -17.785 1.00 95.38 112 GLN A N 1
ATOM 864 C CA . GLN A 1 112 ? -7.908 -3.346 -17.078 1.00 95.38 112 GLN A CA 1
ATOM 865 C C . GLN A 1 112 ? -8.360 -3.299 -15.612 1.00 95.38 112 GLN A C 1
ATOM 867 O O . GLN A 1 112 ? -7.595 -2.870 -14.749 1.00 95.38 112 GLN A O 1
ATOM 872 N N . PRO A 1 113 ? -9.605 -3.713 -15.300 1.00 95.44 113 PRO A N 1
ATOM 873 C CA . PRO A 1 113 ? -10.222 -3.455 -13.999 1.00 95.44 113 PRO A CA 1
ATOM 874 C C . PRO A 1 113 ? -9.408 -3.918 -12.777 1.00 95.44 113 PRO A C 1
ATOM 876 O O . PRO A 1 113 ? -9.328 -3.145 -11.823 1.00 95.44 113 PRO A O 1
ATOM 879 N N . PRO A 1 114 ? -8.754 -5.102 -12.779 1.00 95.75 114 PRO A N 1
ATOM 880 C CA . PRO A 1 114 ? -7.916 -5.516 -11.650 1.00 95.75 114 PRO A CA 1
ATOM 881 C C . PRO A 1 114 ? -6.715 -4.590 -11.429 1.00 95.75 114 PRO A C 1
ATOM 883 O O . PRO A 1 114 ? -6.435 -4.183 -10.303 1.00 95.75 114 PRO A O 1
ATOM 886 N N . LEU A 1 115 ? -6.032 -4.205 -12.511 1.00 96.12 115 LEU A N 1
ATOM 887 C CA . LEU A 1 115 ? -4.866 -3.328 -12.446 1.00 96.12 115 LEU A CA 1
ATOM 888 C C . LEU A 1 115 ? -5.269 -1.886 -12.098 1.00 96.12 115 LEU A C 1
ATOM 890 O O . LEU A 1 115 ? -4.606 -1.238 -11.292 1.00 96.12 115 LEU A O 1
ATOM 894 N N . LEU A 1 116 ? -6.399 -1.408 -12.626 1.00 98.38 116 LEU A N 1
ATOM 895 C CA . LEU A 1 116 ? -6.989 -0.121 -12.260 1.00 98.38 116 LEU A CA 1
ATOM 896 C C . LEU A 1 116 ? -7.324 -0.054 -10.767 1.00 98.38 116 LEU A C 1
ATOM 898 O O . LEU A 1 116 ? -6.990 0.934 -10.116 1.00 98.38 116 LEU A O 1
ATOM 902 N N . ALA A 1 117 ? -7.931 -1.103 -10.206 1.00 98.12 117 ALA A N 1
ATOM 903 C CA . ALA A 1 117 ? -8.224 -1.173 -8.776 1.00 98.12 117 ALA A CA 1
ATOM 904 C C . ALA A 1 117 ? -6.940 -1.099 -7.928 1.00 98.12 117 ALA A C 1
ATOM 906 O O . ALA A 1 117 ? -6.895 -0.365 -6.937 1.00 98.12 117 ALA A O 1
ATOM 907 N N . ALA A 1 118 ? -5.873 -1.786 -8.351 1.00 98.06 118 ALA A N 1
ATOM 908 C CA . ALA A 1 118 ? -4.570 -1.726 -7.693 1.00 98.06 118 ALA A CA 1
ATOM 909 C C . ALA A 1 118 ? -3.937 -0.329 -7.760 1.00 98.06 118 ALA A C 1
ATOM 911 O O . ALA A 1 118 ? -3.459 0.170 -6.739 1.00 98.06 118 ALA A O 1
ATOM 912 N N . VAL A 1 119 ? -3.971 0.331 -8.919 1.00 98.50 119 VAL A N 1
ATOM 913 C CA . VAL A 1 119 ? -3.457 1.701 -9.083 1.00 98.50 119 VAL A CA 1
ATOM 914 C C . VAL A 1 119 ? -4.236 2.691 -8.217 1.00 98.50 119 VAL A C 1
ATOM 916 O O . VAL A 1 119 ? -3.622 3.477 -7.501 1.00 98.50 119 VAL A O 1
ATOM 919 N N . LEU A 1 120 ? -5.571 2.634 -8.220 1.00 98.69 120 LEU A N 1
ATOM 920 C CA . LEU A 1 120 ? -6.414 3.524 -7.414 1.00 98.69 120 LEU A CA 1
ATOM 921 C C . LEU A 1 120 ? -6.171 3.335 -5.911 1.00 98.69 120 LEU A C 1
ATOM 923 O O . LEU A 1 120 ? -6.044 4.317 -5.180 1.00 98.69 120 LEU A O 1
ATOM 927 N N . HIS A 1 121 ? -6.049 2.086 -5.456 1.00 98.50 121 HIS A N 1
ATOM 928 C CA . HIS A 1 121 ? -5.739 1.780 -4.061 1.00 98.50 121 HIS A CA 1
ATOM 929 C C . HIS A 1 121 ? -4.387 2.365 -3.631 1.00 98.50 121 HIS A C 1
ATOM 931 O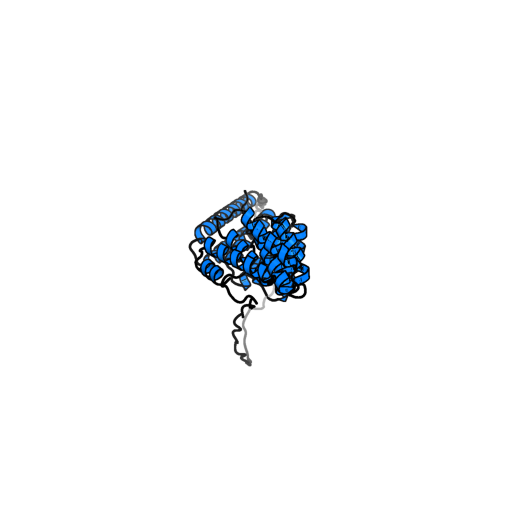 O . HIS A 1 121 ? -4.297 3.030 -2.596 1.00 98.50 121 HIS A O 1
ATOM 937 N N . ASN A 1 122 ? -3.339 2.154 -4.433 1.00 98.50 122 ASN A N 1
ATOM 938 C CA . ASN A 1 122 ? -2.001 2.657 -4.123 1.00 98.50 122 ASN A CA 1
ATOM 939 C C . ASN A 1 122 ? -1.913 4.187 -4.229 1.00 98.50 122 ASN A C 1
ATOM 941 O O . ASN A 1 122 ? -1.254 4.814 -3.402 1.00 98.50 122 ASN A O 1
ATOM 945 N N . LEU A 1 123 ? -2.645 4.803 -5.162 1.00 98.62 123 LEU A N 1
ATOM 946 C CA . LEU A 1 123 ? -2.789 6.257 -5.243 1.00 98.62 123 LEU A CA 1
ATOM 947 C C . LEU A 1 123 ? -3.424 6.828 -3.972 1.00 98.62 123 LEU A C 1
ATOM 949 O O . LEU A 1 123 ? -2.876 7.751 -3.370 1.00 98.62 123 LEU A O 1
ATOM 953 N N . GLY A 1 124 ? -4.536 6.246 -3.516 1.00 98.25 124 GLY A N 1
ATOM 954 C CA . GLY A 1 124 ? -5.160 6.632 -2.252 1.00 98.25 124 GLY A CA 1
ATOM 955 C C . GLY A 1 124 ? -4.229 6.427 -1.052 1.00 98.25 124 GLY A C 1
ATOM 956 O O . GLY A 1 124 ? -4.195 7.255 -0.141 1.00 98.25 124 GLY A O 1
ATOM 957 N N . ALA A 1 125 ? -3.445 5.345 -1.034 1.00 98.06 125 ALA A N 1
ATOM 958 C CA . ALA A 1 125 ? -2.484 5.076 0.036 1.00 98.06 125 ALA A CA 1
ATOM 959 C C . ALA A 1 125 ? -1.351 6.118 0.060 1.00 98.06 125 ALA A C 1
ATOM 961 O O . ALA A 1 125 ? -1.045 6.661 1.120 1.00 98.06 125 ALA A O 1
ATOM 962 N N . ALA A 1 126 ? -0.789 6.467 -1.101 1.00 98.12 126 ALA A N 1
ATOM 963 C CA . ALA A 1 126 ? 0.234 7.503 -1.218 1.00 98.12 126 ALA A CA 1
ATOM 964 C C . ALA A 1 126 ? -0.286 8.886 -0.799 1.00 98.12 126 ALA A C 1
ATOM 966 O O . ALA A 1 126 ? 0.413 9.621 -0.102 1.00 98.12 126 ALA A O 1
ATOM 967 N N . LEU A 1 127 ? -1.529 9.225 -1.159 1.00 98.38 127 LEU A N 1
ATOM 968 C CA . LEU A 1 127 ? -2.181 10.465 -0.729 1.00 98.38 127 LEU A CA 1
ATOM 969 C C . LEU A 1 127 ? -2.389 10.507 0.789 1.00 98.38 127 LEU A C 1
ATOM 971 O O . LEU A 1 127 ? -2.092 11.531 1.402 1.00 98.38 127 LEU A O 1
ATOM 975 N N . ASN A 1 128 ? -2.812 9.399 1.407 1.00 97.38 128 ASN A N 1
ATOM 976 C CA . ASN A 1 128 ? -2.872 9.278 2.867 1.00 97.38 128 ASN A CA 1
ATOM 977 C C . ASN A 1 128 ? -1.503 9.532 3.505 1.00 97.38 128 ASN A C 1
ATOM 979 O O . ASN A 1 128 ? -1.394 10.321 4.441 1.00 97.38 128 ASN A O 1
ATOM 983 N N . SER A 1 129 ? -0.446 8.897 2.994 1.00 96.19 129 SER A N 1
ATOM 984 C CA . SER A 1 129 ? 0.910 9.088 3.517 1.00 96.19 129 SER A CA 1
ATOM 985 C C . SER A 1 129 ? 1.445 10.509 3.296 1.00 96.19 129 SER A C 1
ATOM 987 O O . SER A 1 129 ? 2.220 11.006 4.110 1.00 96.19 129 SER A O 1
ATOM 989 N N . GLY A 1 130 ? 0.997 11.181 2.233 1.00 94.50 130 GLY A N 1
ATOM 990 C CA . GLY A 1 130 ? 1.270 12.589 1.950 1.00 94.50 130 GLY A CA 1
ATOM 991 C C . GLY A 1 130 ? 0.348 13.588 2.664 1.00 94.50 130 GLY A C 1
ATOM 992 O O . GLY A 1 130 ? 0.464 14.784 2.410 1.00 94.50 130 GLY A O 1
ATOM 993 N N . GLY A 1 131 ? -0.577 13.133 3.519 1.00 95.31 131 GLY A N 1
ATOM 994 C CA . GLY A 1 131 ? -1.504 13.988 4.276 1.00 95.31 131 GLY A CA 1
ATOM 995 C C . GLY A 1 131 ? -2.679 14.566 3.473 1.00 95.31 131 GLY A C 1
ATOM 996 O O . GLY A 1 131 ? -3.428 15.400 3.979 1.00 95.31 131 GLY A O 1
ATOM 997 N N . GLN A 1 132 ? -2.871 14.138 2.225 1.00 98.06 132 GLN A N 1
ATOM 998 C CA . GLN A 1 132 ? -3.944 14.594 1.334 1.00 98.06 132 GLN A CA 1
ATOM 999 C C . GLN A 1 132 ? -5.200 13.724 1.500 1.00 98.06 132 GLN A C 1
ATOM 1001 O O . GLN A 1 132 ? -5.647 13.047 0.574 1.00 98.06 132 GLN A O 1
ATOM 1006 N N . PHE A 1 133 ? -5.765 13.724 2.709 1.00 97.56 133 PHE A N 1
ATOM 1007 C CA . PHE A 1 133 ? -6.822 12.785 3.104 1.00 97.56 133 PHE A CA 1
ATOM 1008 C C . PHE A 1 133 ? -8.130 12.949 2.322 1.00 97.56 133 PHE A C 1
ATOM 1010 O O . PHE A 1 133 ? -8.780 11.953 2.020 1.00 97.56 133 PHE A O 1
ATOM 1017 N N . THR A 1 134 ? -8.509 14.175 1.946 1.00 98.19 134 THR A N 1
ATOM 1018 C CA . THR A 1 134 ? -9.735 14.424 1.165 1.00 98.19 134 THR A CA 1
ATOM 1019 C C . THR A 1 134 ? -9.698 13.719 -0.188 1.00 98.19 134 THR A C 1
ATOM 1021 O O . THR A 1 134 ? -10.628 12.998 -0.524 1.00 98.19 134 THR A O 1
ATOM 1024 N N . ALA A 1 135 ? -8.597 13.855 -0.930 1.00 97.31 135 ALA A N 1
ATOM 1025 C CA . ALA A 1 135 ? -8.420 13.167 -2.205 1.00 97.31 135 ALA A CA 1
ATOM 1026 C C . ALA A 1 135 ? -8.296 11.644 -2.020 1.00 97.31 135 ALA A C 1
ATOM 1028 O O . ALA A 1 135 ? -8.810 10.876 -2.830 1.00 97.31 135 ALA A O 1
ATOM 1029 N N . ALA A 1 136 ? -7.638 11.190 -0.948 1.00 98.25 136 ALA A N 1
ATOM 1030 C CA . ALA A 1 136 ? -7.491 9.766 -0.663 1.00 98.25 136 ALA A CA 1
ATOM 1031 C C . ALA A 1 136 ? -8.842 9.056 -0.464 1.00 98.25 136 ALA A C 1
ATOM 1033 O O . ALA A 1 136 ? -9.004 7.929 -0.932 1.00 98.25 136 ALA A O 1
ATOM 1034 N N . VAL A 1 137 ? -9.816 9.714 0.180 1.00 98.62 137 VAL A N 1
ATOM 1035 C CA . VAL A 1 137 ? -11.183 9.191 0.367 1.00 98.62 137 VAL A CA 1
ATOM 1036 C C . VAL A 1 137 ? -11.816 8.800 -0.970 1.00 98.62 137 VAL A C 1
ATOM 1038 O O . VAL A 1 137 ? -12.333 7.687 -1.102 1.00 98.62 137 VAL A O 1
ATOM 1041 N N . ASP A 1 138 ? -11.737 9.675 -1.973 1.00 98.25 138 ASP A N 1
ATOM 1042 C CA . ASP A 1 138 ? -12.350 9.439 -3.282 1.00 98.25 138 ASP A CA 1
ATOM 1043 C C . ASP A 1 138 ? -11.722 8.226 -3.982 1.00 98.25 138 ASP A C 1
ATOM 1045 O O . ASP A 1 138 ? -12.430 7.333 -4.457 1.00 98.25 138 ASP A O 1
ATOM 1049 N N . TYR A 1 139 ? -10.389 8.139 -3.980 1.00 98.44 139 TYR A N 1
ATOM 1050 C CA . TYR A 1 139 ? -9.678 7.024 -4.606 1.00 98.44 139 TYR A CA 1
ATOM 1051 C C . TYR A 1 139 ? -9.899 5.691 -3.884 1.00 98.44 139 TYR A C 1
ATOM 1053 O O . TYR A 1 139 ? -10.094 4.671 -4.551 1.00 98.44 139 TYR A O 1
ATOM 1061 N N . HIS A 1 140 ? -9.943 5.675 -2.546 1.00 98.50 140 HIS A N 1
ATOM 1062 C CA . HIS A 1 140 ? -10.237 4.448 -1.795 1.00 98.50 140 HIS A CA 1
ATOM 1063 C C . HIS A 1 140 ? -11.667 3.961 -2.016 1.00 98.50 140 HIS A C 1
ATOM 1065 O O . HIS A 1 140 ? -11.874 2.754 -2.138 1.00 98.50 140 HIS A O 1
ATOM 1071 N N . ARG A 1 141 ? -12.651 4.865 -2.134 1.00 98.56 141 ARG A N 1
ATOM 1072 C CA . ARG A 1 141 ? -14.036 4.497 -2.480 1.00 98.56 141 ARG A CA 1
ATOM 1073 C C . ARG A 1 141 ? -14.125 3.873 -3.870 1.00 98.56 141 ARG A C 1
ATOM 1075 O O . ARG A 1 141 ? -14.758 2.828 -4.028 1.00 98.56 141 ARG A O 1
ATOM 1082 N N . LEU A 1 142 ? -13.460 4.469 -4.862 1.00 98.44 142 LEU A N 1
ATOM 1083 C CA . LEU A 1 142 ? -13.401 3.915 -6.219 1.00 98.44 142 LEU A CA 1
ATOM 1084 C C . LEU A 1 142 ? -12.736 2.530 -6.236 1.00 98.44 142 LEU A C 1
ATOM 1086 O O . LEU A 1 142 ? -13.286 1.592 -6.815 1.00 98.44 142 LEU A O 1
ATOM 1090 N N . ALA A 1 143 ? -11.597 2.377 -5.555 1.00 98.50 143 ALA A N 1
ATOM 1091 C CA . ALA A 1 143 ? -10.894 1.100 -5.458 1.00 98.50 143 ALA A CA 1
ATOM 1092 C C . ALA A 1 143 ? -11.734 0.025 -4.743 1.00 98.50 143 ALA A C 1
ATOM 1094 O O . ALA A 1 143 ? -11.854 -1.092 -5.244 1.00 98.50 143 ALA A O 1
ATOM 1095 N N . ALA A 1 144 ? -12.380 0.362 -3.619 1.00 98.31 144 ALA A N 1
ATOM 1096 C CA . ALA A 1 144 ? -13.253 -0.554 -2.879 1.00 98.31 144 ALA A CA 1
ATOM 1097 C C . ALA A 1 144 ? -14.460 -1.017 -3.713 1.00 98.31 144 ALA A C 1
ATOM 1099 O O . ALA A 1 144 ? -14.853 -2.186 -3.637 1.00 98.31 144 ALA A O 1
ATOM 1100 N N . GLY A 1 145 ? -15.037 -0.121 -4.521 1.00 98.31 145 GLY A N 1
ATOM 1101 C CA . GLY A 1 145 ? -16.115 -0.449 -5.455 1.00 98.31 145 GLY A CA 1
ATOM 1102 C C . GLY A 1 145 ? -15.662 -1.421 -6.544 1.00 98.31 145 GLY A C 1
ATOM 1103 O O . GLY A 1 145 ? -16.324 -2.434 -6.781 1.00 98.31 145 GLY A O 1
ATOM 1104 N N . LEU A 1 146 ? -14.500 -1.166 -7.155 1.00 98.25 146 LEU A N 1
ATOM 1105 C CA . LEU A 1 146 ? -13.936 -2.049 -8.178 1.00 98.25 146 LEU A CA 1
ATOM 1106 C C . LEU A 1 146 ? -13.577 -3.424 -7.615 1.00 98.25 146 LEU A C 1
ATOM 1108 O O . LEU A 1 146 ? -14.035 -4.427 -8.159 1.00 98.25 146 LEU A O 1
ATOM 1112 N N . TYR A 1 147 ? -12.847 -3.501 -6.501 1.00 98.44 147 TYR A N 1
ATOM 1113 C CA . TYR A 1 147 ? -12.538 -4.789 -5.872 1.00 98.44 147 TYR A CA 1
ATOM 1114 C C . TYR A 1 147 ? -13.794 -5.546 -5.432 1.00 98.44 147 TYR A C 1
ATOM 1116 O O . TYR A 1 147 ? -13.842 -6.767 -5.559 1.00 98.44 147 TYR A O 1
ATOM 1124 N N . GLY A 1 148 ? -14.840 -4.833 -5.003 1.00 97.56 148 GLY A N 1
ATOM 1125 C CA . GLY A 1 148 ? -16.152 -5.423 -4.747 1.00 97.56 148 GLY A CA 1
ATOM 1126 C C . GLY A 1 148 ? -16.766 -6.068 -5.989 1.00 97.56 148 GLY A C 1
ATOM 1127 O O . GLY A 1 148 ? -17.235 -7.201 -5.917 1.00 97.56 148 GLY A O 1
ATOM 1128 N N . SER A 1 149 ? -16.717 -5.384 -7.137 1.00 97.94 149 SER A N 1
ATOM 1129 C CA . SER A 1 149 ? -17.217 -5.923 -8.413 1.00 97.94 149 SER A CA 1
ATOM 1130 C C . SER A 1 149 ? -16.404 -7.111 -8.940 1.00 97.94 149 SER A C 1
ATOM 1132 O O . SER A 1 149 ? -16.950 -7.969 -9.626 1.00 97.94 149 SER A O 1
ATOM 1134 N N . LEU A 1 150 ? -15.118 -7.181 -8.581 1.00 97.31 150 LEU A N 1
ATOM 1135 C CA . LEU A 1 150 ? -14.204 -8.269 -8.936 1.00 97.31 150 LEU A CA 1
ATOM 1136 C C . LEU A 1 150 ? -14.279 -9.464 -7.973 1.00 97.31 150 LEU A C 1
ATOM 1138 O O . LEU A 1 150 ? -13.660 -10.489 -8.231 1.00 97.31 150 LEU A O 1
ATOM 1142 N N . GLY A 1 151 ? -15.006 -9.343 -6.858 1.00 96.12 151 GLY A N 1
ATOM 1143 C CA . GLY A 1 151 ? -15.064 -10.381 -5.825 1.00 96.12 151 GLY A CA 1
ATOM 1144 C C . GLY A 1 151 ? -13.812 -10.471 -4.940 1.00 96.12 151 GLY A C 1
ATOM 1145 O O . GLY A 1 151 ? -13.721 -11.371 -4.104 1.00 96.12 151 GLY A O 1
ATOM 1146 N N . CYS A 1 152 ? -12.869 -9.531 -5.053 1.00 96.44 152 CYS A N 1
ATOM 1147 C CA . CYS A 1 152 ? -11.637 -9.494 -4.261 1.00 96.44 152 CYS A CA 1
ATOM 1148 C C . CYS A 1 152 ? -11.904 -8.937 -2.852 1.00 96.44 152 CYS A C 1
ATOM 1150 O O . CYS A 1 152 ? -11.597 -7.782 -2.548 1.00 96.44 152 CYS A O 1
ATOM 1152 N N . ARG A 1 153 ? -12.498 -9.755 -1.973 1.00 95.94 153 ARG A N 1
ATOM 1153 C CA . ARG A 1 153 ? -12.915 -9.338 -0.619 1.00 95.94 153 ARG A CA 1
ATOM 1154 C C . ARG A 1 153 ? -11.775 -8.813 0.254 1.00 95.94 153 ARG A C 1
ATOM 1156 O O . ARG A 1 153 ? -11.968 -7.819 0.948 1.00 95.94 153 ARG A O 1
ATOM 1163 N N . GLY A 1 154 ? -10.596 -9.432 0.187 1.00 95.06 154 GLY A N 1
ATOM 1164 C CA . GLY A 1 154 ? -9.428 -9.006 0.967 1.00 95.06 154 GLY A CA 1
ATOM 1165 C C . GLY A 1 154 ? -8.920 -7.622 0.556 1.00 95.06 154 GLY A C 1
ATOM 1166 O O . GLY A 1 154 ? -8.700 -6.758 1.402 1.00 95.06 154 GLY A O 1
ATOM 1167 N N . ASP A 1 155 ? -8.809 -7.364 -0.748 1.00 97.00 155 ASP A N 1
ATOM 1168 C CA . ASP A 1 155 ? -8.354 -6.062 -1.252 1.00 97.00 155 ASP A CA 1
ATOM 1169 C C . ASP A 1 155 ? -9.411 -4.972 -1.062 1.00 97.00 155 ASP A C 1
ATOM 1171 O O . ASP A 1 155 ? -9.086 -3.835 -0.708 1.00 97.00 155 ASP A O 1
ATOM 1175 N N . GLN A 1 156 ? -10.692 -5.328 -1.195 1.00 98.25 156 GLN A N 1
ATOM 1176 C CA . GLN A 1 156 ? -11.797 -4.454 -0.819 1.00 98.25 156 GLN A CA 1
ATOM 1177 C C . GLN A 1 156 ? -11.702 -4.051 0.664 1.00 98.25 156 GLN A C 1
ATOM 1179 O O . GLN A 1 156 ? -11.825 -2.867 0.984 1.00 98.25 156 GLN A O 1
ATOM 1184 N N . ALA A 1 157 ? -11.432 -5.002 1.564 1.00 98.06 157 ALA A N 1
ATOM 1185 C CA . ALA A 1 157 ? -11.264 -4.730 2.990 1.00 98.06 157 ALA A CA 1
ATOM 1186 C C . ALA A 1 157 ? -10.088 -3.783 3.269 1.00 98.06 157 ALA A C 1
ATOM 1188 O O . ALA A 1 157 ? -10.230 -2.833 4.038 1.00 98.06 157 ALA A O 1
ATOM 1189 N N . ARG A 1 158 ? -8.949 -3.969 2.587 1.00 97.94 158 ARG A N 1
ATOM 1190 C CA . ARG A 1 158 ? -7.793 -3.058 2.682 1.00 97.94 158 ARG A CA 1
ATOM 1191 C C . ARG A 1 158 ? -8.134 -1.638 2.230 1.00 97.94 158 ARG A C 1
ATOM 1193 O O . ARG A 1 158 ? -7.717 -0.680 2.880 1.00 97.94 158 ARG A O 1
ATOM 1200 N N . CYS A 1 159 ? -8.912 -1.486 1.156 1.00 98.25 159 CYS A N 1
ATOM 1201 C CA . CYS A 1 159 ? -9.399 -0.173 0.724 1.00 98.25 159 CYS A CA 1
ATOM 1202 C C . CYS A 1 159 ? -10.264 0.484 1.804 1.00 98.25 159 CYS A C 1
ATOM 1204 O O . CYS A 1 159 ? -10.061 1.653 2.115 1.00 98.25 159 CYS A O 1
ATOM 1206 N N . PHE A 1 160 ? -11.176 -0.270 2.423 1.00 98.69 160 PHE A N 1
ATOM 1207 C CA . PHE A 1 160 ? -12.009 0.239 3.511 1.00 98.69 160 PHE A CA 1
ATOM 1208 C C . PHE A 1 160 ? -11.207 0.619 4.764 1.00 98.69 160 PHE A C 1
ATOM 1210 O O . PHE A 1 160 ? -11.497 1.647 5.369 1.00 98.69 160 PHE A O 1
ATOM 1217 N N . SER A 1 161 ? -10.161 -0.127 5.130 1.00 98.12 161 SER A N 1
ATOM 1218 C CA . SER A 1 161 ? -9.262 0.262 6.230 1.00 98.12 161 SER A CA 1
ATOM 1219 C C . SER A 1 161 ? -8.547 1.585 5.952 1.00 98.12 161 SER A C 1
ATOM 1221 O O . SER A 1 161 ? -8.474 2.453 6.823 1.00 98.12 161 SER A O 1
ATOM 1223 N N . ASN A 1 162 ? -8.038 1.763 4.731 1.00 98.06 162 ASN A N 1
ATOM 1224 C CA . ASN A 1 162 ? -7.338 2.988 4.346 1.00 98.06 162 ASN A CA 1
ATOM 1225 C C . ASN A 1 162 ? -8.297 4.181 4.182 1.00 98.06 162 ASN A C 1
ATOM 1227 O O . ASN A 1 162 ? -7.923 5.312 4.504 1.00 98.06 162 ASN A O 1
ATOM 1231 N N . LEU A 1 163 ? -9.532 3.931 3.737 1.00 98.50 163 LEU A N 1
ATOM 1232 C CA . LEU A 1 163 ? -10.620 4.908 3.736 1.00 98.50 163 LEU A CA 1
ATOM 1233 C C . LEU A 1 163 ? -10.951 5.351 5.164 1.00 98.50 163 LEU A C 1
ATOM 1235 O O . LEU A 1 163 ? -10.984 6.545 5.444 1.00 98.50 163 LEU A O 1
ATOM 1239 N N . ALA A 1 164 ? -11.121 4.396 6.079 1.00 98.12 164 ALA A N 1
ATOM 1240 C CA . ALA A 1 164 ? -11.422 4.673 7.476 1.00 98.12 164 ALA A CA 1
ATOM 1241 C C . ALA A 1 164 ? -10.340 5.530 8.142 1.00 98.12 164 ALA A C 1
ATOM 1243 O O . ALA A 1 164 ? -10.642 6.476 8.872 1.00 98.12 164 ALA A O 1
ATOM 1244 N N . PHE A 1 165 ? -9.071 5.230 7.851 1.00 97.00 165 PHE A N 1
ATOM 1245 C CA . PHE A 1 165 ? -7.950 6.053 8.284 1.00 97.00 165 PHE A CA 1
ATOM 1246 C C . PHE A 1 165 ? -8.065 7.489 7.752 1.00 97.00 165 PHE A C 1
ATOM 1248 O O . PHE A 1 165 ? -7.975 8.427 8.541 1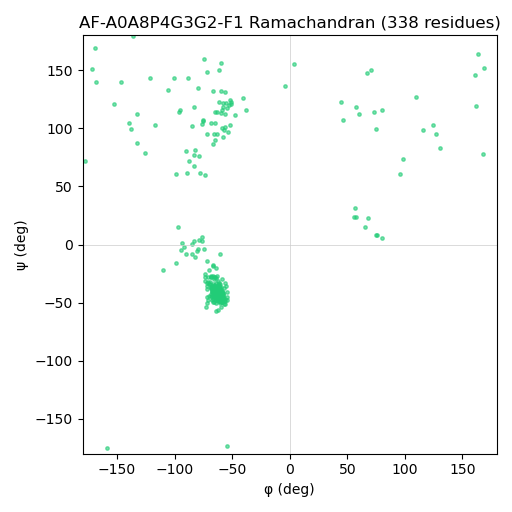.00 97.00 165 PHE A O 1
ATOM 1255 N N . ALA A 1 166 ? -8.324 7.671 6.453 1.00 98.00 166 ALA A N 1
ATOM 1256 C CA . ALA A 1 166 ? -8.481 8.995 5.849 1.00 98.00 166 ALA A CA 1
ATOM 1257 C C . ALA A 1 166 ? -9.633 9.792 6.492 1.00 98.00 166 ALA A C 1
ATOM 1259 O O . ALA A 1 166 ? -9.436 10.934 6.906 1.00 98.00 166 ALA A O 1
ATOM 1260 N N . CYS A 1 167 ? -10.807 9.174 6.658 1.00 98.00 167 CYS A N 1
ATOM 1261 C CA . CYS A 1 167 ? -11.968 9.782 7.316 1.00 98.00 167 CYS A CA 1
ATOM 1262 C C . CYS A 1 167 ? -11.665 10.178 8.766 1.00 98.00 167 CYS A C 1
ATOM 1264 O O . CYS A 1 167 ? -11.985 11.287 9.190 1.00 98.00 167 CYS A O 1
ATOM 1266 N N . SER A 1 168 ? -10.961 9.318 9.508 1.00 95.56 168 SER A N 1
ATOM 1267 C CA . SER A 1 168 ? -10.539 9.622 10.875 1.00 95.56 168 SER A CA 1
ATOM 1268 C C . SER A 1 168 ? -9.601 10.828 10.941 1.00 95.56 168 SER A C 1
ATOM 1270 O O . SER A 1 168 ? -9.741 11.642 11.851 1.00 95.56 168 SER A O 1
ATOM 1272 N N . GLN A 1 169 ? -8.668 10.975 9.995 1.00 96.12 169 GLN A N 1
ATOM 1273 C CA . GLN A 1 169 ? -7.779 12.143 9.940 1.00 96.12 169 GLN A CA 1
ATOM 1274 C C . GLN A 1 169 ? -8.529 13.436 9.588 1.00 96.12 169 GLN A C 1
ATOM 1276 O O . GLN A 1 169 ? -8.128 14.519 10.008 1.00 96.12 169 GLN A O 1
ATOM 1281 N N . LEU A 1 170 ? -9.644 13.324 8.865 1.00 97.12 170 LEU A N 1
ATOM 1282 C CA . LEU A 1 170 ? -10.562 14.430 8.584 1.00 97.12 170 LEU A CA 1
ATOM 1283 C C . LEU A 1 170 ? -11.522 14.734 9.749 1.00 97.12 170 LEU A C 1
ATOM 1285 O O . LEU A 1 170 ? -12.263 15.713 9.686 1.00 97.12 170 LEU A O 1
ATOM 1289 N N . GLY A 1 171 ? -11.506 13.927 10.815 1.00 94.38 171 GLY A N 1
ATOM 1290 C CA . GLY A 1 171 ? -12.401 14.059 11.966 1.00 94.38 171 GLY A CA 1
ATOM 1291 C C . GLY A 1 171 ? -13.800 13.475 11.752 1.00 94.38 171 GLY A C 1
ATOM 1292 O O . GLY A 1 171 ? -14.649 13.604 12.636 1.00 94.38 171 GLY A O 1
ATOM 1293 N N . ASP A 1 172 ? -14.044 12.809 10.621 1.00 95.56 172 ASP A N 1
ATOM 1294 C CA . ASP A 1 172 ? -15.286 12.087 10.351 1.00 95.56 172 ASP A CA 1
ATOM 1295 C C . ASP A 1 172 ? -15.224 10.687 10.975 1.00 95.56 172 ASP A C 1
ATOM 1297 O O . ASP A 1 172 ? -14.939 9.672 10.335 1.00 95.56 172 ASP A O 1
ATOM 1301 N N . GLU A 1 173 ? -15.416 10.648 12.293 1.00 92.94 173 GLU A N 1
ATOM 1302 C CA . GLU A 1 173 ? -15.337 9.409 13.067 1.00 92.94 173 GLU A CA 1
ATOM 1303 C C . GLU A 1 173 ? -16.506 8.453 12.778 1.00 92.94 173 GLU A C 1
ATOM 1305 O O . GLU A 1 173 ? -16.384 7.257 13.044 1.00 92.94 173 GLU A O 1
ATOM 1310 N N . GLU A 1 174 ? -17.642 8.942 12.270 1.00 94.50 174 GLU A N 1
ATOM 1311 C CA . GLU A 1 174 ? -18.784 8.085 11.926 1.00 94.50 174 GLU A CA 1
ATOM 1312 C C . GLU A 1 174 ? -18.478 7.278 10.662 1.00 94.50 174 GLU A C 1
ATOM 1314 O O . GLU A 1 174 ? -18.468 6.046 10.729 1.00 94.50 174 GLU A O 1
ATOM 1319 N N . GLU A 1 175 ? -18.088 7.950 9.575 1.00 96.12 175 GLU A N 1
ATOM 1320 C CA . GLU A 1 175 ? -17.682 7.295 8.325 1.00 96.12 175 GLU A CA 1
ATOM 1321 C C . GLU A 1 175 ? -16.450 6.396 8.532 1.00 96.12 175 GLU A C 1
ATOM 1323 O O . GLU A 1 175 ? -16.355 5.301 7.965 1.00 96.12 175 GLU A O 1
ATOM 1328 N N . ALA A 1 176 ? -15.510 6.813 9.392 1.00 97.00 176 ALA A N 1
ATOM 1329 C CA . ALA A 1 176 ? -14.357 5.991 9.749 1.00 97.00 176 ALA A CA 1
ATOM 1330 C C . ALA A 1 176 ? -14.776 4.676 10.421 1.00 97.00 176 ALA A C 1
ATOM 1332 O O . ALA A 1 176 ? -14.277 3.606 10.068 1.00 97.00 176 ALA A O 1
ATOM 1333 N N . ALA A 1 177 ? -15.709 4.733 11.376 1.00 96.94 177 ALA A N 1
ATOM 1334 C CA . ALA A 1 177 ? -16.197 3.539 12.052 1.00 96.94 177 ALA A CA 1
ATOM 1335 C C . ALA A 1 177 ? -16.941 2.600 11.092 1.00 96.94 177 ALA A C 1
ATOM 1337 O O . ALA A 1 177 ? -16.731 1.389 11.154 1.00 96.94 177 ALA A O 1
ATOM 1338 N N . GLU A 1 178 ? -17.782 3.134 10.204 1.00 97.81 178 GLU A N 1
ATOM 1339 C CA . GLU A 1 178 ? -18.496 2.342 9.193 1.00 97.81 178 GLU A CA 1
ATOM 1340 C C . GLU A 1 178 ? -17.528 1.658 8.223 1.00 97.81 178 GLU A C 1
ATOM 1342 O O . GLU A 1 178 ? -17.611 0.447 7.999 1.00 97.81 178 GLU A O 1
ATOM 1347 N N . SER A 1 179 ? -16.534 2.398 7.735 1.00 98.19 179 SER A N 1
ATOM 1348 C CA . SER A 1 179 ? -15.493 1.865 6.857 1.00 98.19 179 SER A CA 1
ATOM 1349 C C . SER A 1 179 ? -14.679 0.760 7.544 1.00 98.19 179 SER A C 1
ATOM 1351 O O . SER A 1 179 ? -14.482 -0.312 6.973 1.00 98.19 179 SER A O 1
ATOM 1353 N N . PHE A 1 180 ? -14.280 0.935 8.808 1.00 98.25 180 PHE A N 1
ATOM 1354 C CA . PHE A 1 180 ? -13.611 -0.135 9.556 1.00 98.25 180 PHE A CA 1
ATOM 1355 C C . PHE A 1 180 ? -14.506 -1.364 9.783 1.00 98.25 180 PHE A C 1
ATOM 1357 O O . PHE A 1 180 ? -13.995 -2.481 9.788 1.00 98.25 180 PHE A O 1
ATOM 1364 N N . ILE A 1 181 ? -15.824 -1.207 9.948 1.00 98.06 181 ILE A N 1
ATOM 1365 C CA . ILE A 1 181 ? -16.751 -2.348 10.051 1.00 98.06 181 ILE A CA 1
ATOM 1366 C C . ILE A 1 181 ? -16.783 -3.136 8.734 1.00 98.06 181 ILE A C 1
ATOM 1368 O O . ILE A 1 181 ? -16.732 -4.367 8.763 1.00 98.06 181 ILE A O 1
ATOM 1372 N N . HIS A 1 182 ? -16.812 -2.450 7.588 1.00 97.94 182 HIS A N 1
ATOM 1373 C CA . HIS A 1 182 ? -16.723 -3.103 6.280 1.00 97.94 182 HIS A CA 1
ATOM 1374 C C . HIS A 1 182 ? -15.395 -3.841 6.090 1.00 97.94 182 HIS A C 1
ATOM 1376 O O . HIS A 1 182 ? -15.395 -4.992 5.649 1.00 97.94 182 HIS A O 1
ATOM 1382 N N . ALA A 1 183 ? -14.277 -3.221 6.479 1.00 98.00 183 ALA A N 1
ATOM 1383 C CA . ALA A 1 183 ? -12.970 -3.869 6.454 1.00 98.00 183 ALA A CA 1
ATOM 1384 C C . ALA A 1 183 ? -12.928 -5.114 7.353 1.00 98.00 183 ALA A C 1
ATOM 1386 O O . ALA A 1 183 ? -12.476 -6.175 6.930 1.00 98.00 183 ALA A O 1
ATOM 1387 N N . LEU A 1 184 ? -13.459 -5.006 8.574 1.00 97.44 184 LEU A N 1
ATOM 1388 C CA . LEU A 1 184 ? -13.499 -6.103 9.537 1.00 97.44 184 LEU A CA 1
ATOM 1389 C C . LEU A 1 184 ? -14.273 -7.307 8.995 1.00 97.44 184 LEU A C 1
ATOM 1391 O O . LEU A 1 184 ? -13.822 -8.442 9.136 1.00 97.44 184 LEU A O 1
ATOM 1395 N N . GLN A 1 185 ? -15.427 -7.064 8.369 1.00 97.00 185 GLN A N 1
ATOM 1396 C CA . GLN A 1 185 ? -16.208 -8.129 7.751 1.00 97.00 185 GLN A CA 1
ATOM 1397 C C . GLN A 1 185 ? -15.434 -8.791 6.607 1.00 97.00 185 GLN A C 1
ATOM 1399 O O . GLN A 1 185 ? -15.355 -10.013 6.565 1.00 97.00 185 GLN A O 1
ATOM 1404 N N . GLY A 1 186 ? -14.805 -8.004 5.730 1.00 96.75 186 GLY A N 1
ATOM 1405 C CA . GLY A 1 186 ? -14.035 -8.555 4.617 1.00 96.75 186 GLY A CA 1
ATOM 1406 C C . GLY A 1 186 ? -12.840 -9.403 5.069 1.00 96.75 186 GLY A C 1
ATOM 1407 O O . GLY A 1 186 ? -12.632 -10.478 4.517 1.00 96.75 186 GLY A O 1
ATOM 1408 N N . PHE A 1 187 ? -12.109 -8.994 6.113 1.00 96.38 187 PHE A N 1
ATOM 1409 C CA . PHE A 1 187 ? -11.008 -9.804 6.655 1.00 96.38 187 PHE A CA 1
ATOM 1410 C C . PHE A 1 187 ? -11.478 -11.085 7.350 1.00 96.38 187 PHE A C 1
ATOM 1412 O O . PHE A 1 187 ? -10.793 -12.105 7.273 1.00 96.38 187 PHE A O 1
ATOM 1419 N N . ARG A 1 188 ? -12.663 -11.072 7.974 1.00 94.62 188 ARG A N 1
ATOM 1420 C CA . ARG A 1 188 ? -13.297 -12.295 8.493 1.00 94.62 188 ARG A CA 1
ATOM 1421 C C . ARG A 1 188 ? -13.689 -13.246 7.375 1.00 94.62 188 ARG A C 1
ATOM 1423 O O . ARG A 1 188 ? -13.423 -14.438 7.487 1.00 94.62 188 ARG A O 1
ATOM 1430 N N . ASP A 1 189 ? -14.272 -12.719 6.302 1.00 94.94 189 ASP A N 1
ATOM 1431 C CA . ASP A 1 189 ? -14.670 -13.512 5.139 1.00 94.94 189 ASP A CA 1
ATOM 1432 C C . ASP A 1 189 ? -13.450 -14.183 4.475 1.00 94.94 189 ASP A C 1
ATOM 1434 O O . ASP A 1 189 ? -13.563 -15.301 3.975 1.00 94.94 189 ASP A O 1
ATOM 1438 N N . THR A 1 190 ? -12.273 -13.540 4.497 1.00 94.81 190 THR A N 1
ATOM 1439 C CA . THR A 1 190 ? -11.023 -14.105 3.956 1.00 94.81 190 THR A CA 1
ATOM 1440 C C . THR A 1 190 ? -10.194 -14.911 4.959 1.00 94.81 190 THR A C 1
ATOM 1442 O O . THR A 1 190 ? -9.199 -15.511 4.560 1.00 94.81 190 THR A O 1
ATOM 1445 N N . GLY A 1 191 ? -10.552 -14.916 6.246 1.00 93.12 191 GLY A N 1
ATOM 1446 C CA . GLY A 1 191 ? -9.763 -15.560 7.303 1.00 93.12 191 GLY A CA 1
ATOM 1447 C C . GLY A 1 191 ? -8.414 -14.884 7.599 1.00 93.12 191 GLY A C 1
ATOM 1448 O O . GLY A 1 191 ? -7.508 -15.531 8.123 1.00 93.12 191 GLY A O 1
ATOM 1449 N N . ASP A 1 192 ? -8.255 -13.596 7.275 1.00 91.88 192 ASP A N 1
ATOM 1450 C CA . ASP A 1 192 ? -7.034 -12.838 7.590 1.00 91.88 192 ASP A CA 1
ATOM 1451 C C . ASP A 1 192 ? -7.092 -12.334 9.040 1.00 91.88 192 ASP A C 1
ATOM 1453 O O . ASP A 1 192 ? -7.466 -11.195 9.331 1.00 91.88 192 ASP A O 1
ATOM 1457 N N . HIS A 1 193 ? -6.750 -13.221 9.976 1.00 90.81 193 HIS A N 1
ATOM 1458 C CA . HIS A 1 193 ? -6.820 -12.931 11.409 1.00 90.81 193 HIS A CA 1
ATOM 1459 C C . HIS A 1 193 ? -5.850 -11.830 11.856 1.00 90.81 193 HIS A C 1
ATOM 1461 O O . HIS A 1 193 ? -6.134 -11.124 12.823 1.00 90.81 193 HIS A O 1
ATOM 1467 N N . LEU A 1 194 ? -4.717 -11.640 11.167 1.00 90.56 194 LEU A N 1
ATOM 1468 C CA . LEU A 1 194 ? -3.780 -10.571 11.514 1.00 90.56 194 LEU A CA 1
ATOM 1469 C C . LEU A 1 194 ? -4.358 -9.202 11.142 1.00 90.56 194 LEU A C 1
ATOM 1471 O O . LEU A 1 194 ? -4.321 -8.280 11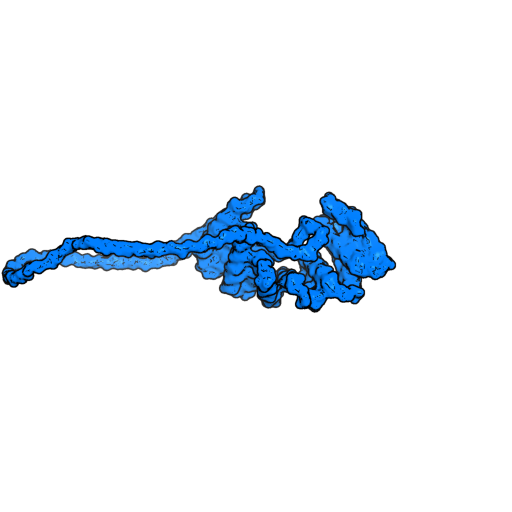.961 1.00 90.56 194 LEU A O 1
ATOM 1475 N N . ALA A 1 195 ? -4.937 -9.077 9.947 1.00 91.00 195 ALA A N 1
ATOM 1476 C CA . ALA A 1 195 ? -5.638 -7.865 9.543 1.00 91.00 195 ALA A CA 1
ATOM 1477 C C . ALA A 1 195 ? -6.897 -7.622 10.397 1.00 91.00 195 ALA A C 1
ATOM 1479 O O . ALA A 1 195 ? -7.177 -6.480 10.769 1.00 91.00 195 ALA A O 1
ATOM 1480 N N . GLU A 1 196 ? -7.609 -8.684 10.800 1.00 93.12 196 GLU A N 1
ATOM 1481 C CA . GLU A 1 196 ? -8.740 -8.601 11.735 1.00 93.12 196 GLU A CA 1
ATOM 1482 C C . GLU A 1 196 ? -8.333 -7.941 13.062 1.00 93.12 196 GLU A C 1
ATOM 1484 O O . GLU A 1 196 ? -9.020 -7.035 13.543 1.00 93.12 196 GLU A O 1
ATOM 1489 N N . VAL A 1 197 ? -7.198 -8.355 13.640 1.00 92.69 197 VAL A N 1
ATOM 1490 C CA . VAL A 1 197 ? -6.645 -7.763 14.870 1.00 92.69 197 VAL A CA 1
ATOM 1491 C C . VAL A 1 197 ? -6.379 -6.271 14.683 1.00 92.69 197 VAL A C 1
ATOM 1493 O O . VAL A 1 197 ? -6.815 -5.466 15.508 1.00 92.69 197 VAL A O 1
ATOM 1496 N N . GLN A 1 198 ? -5.704 -5.894 13.595 1.00 92.12 198 GLN A N 1
ATOM 1497 C CA . GLN A 1 198 ? -5.346 -4.501 13.317 1.00 92.12 198 GLN A CA 1
ATOM 1498 C C . GLN A 1 198 ? -6.586 -3.613 13.164 1.00 92.12 198 GLN A C 1
ATOM 1500 O O . GLN A 1 198 ? -6.674 -2.558 13.793 1.00 92.12 198 GLN A O 1
ATOM 1505 N N . VAL A 1 199 ? -7.581 -4.059 12.394 1.00 95.50 199 VAL A N 1
ATOM 1506 C CA . VAL A 1 199 ? -8.832 -3.310 12.210 1.00 95.50 199 VAL A CA 1
ATOM 1507 C C . VAL A 1 199 ? -9.627 -3.220 13.509 1.00 95.50 199 VAL A C 1
ATOM 1509 O O . VAL A 1 199 ? -10.178 -2.161 13.811 1.00 95.50 199 VAL A O 1
ATOM 1512 N N . CYS A 1 200 ? -9.662 -4.285 14.318 1.00 95.44 200 CYS A N 1
ATOM 1513 C CA . CYS A 1 200 ? -10.298 -4.235 15.634 1.00 95.44 200 CYS A CA 1
ATOM 1514 C C . CYS A 1 200 ? -9.630 -3.200 16.549 1.00 95.44 200 CYS A C 1
ATOM 1516 O O . CYS A 1 200 ? -10.343 -2.459 17.226 1.00 95.44 200 CYS A O 1
ATOM 1518 N N . GLU A 1 201 ? -8.293 -3.118 16.564 1.00 93.75 201 GLU A N 1
ATOM 1519 C CA . GLU A 1 201 ? -7.557 -2.086 17.311 1.00 93.75 201 GLU A CA 1
ATOM 1520 C C . GLU A 1 201 ? -7.951 -0.676 16.843 1.00 93.75 201 GLU A C 1
ATOM 1522 O O . GLU A 1 201 ? -8.323 0.169 17.663 1.00 93.75 201 GLU A O 1
ATOM 1527 N N . SER A 1 202 ? -7.938 -0.425 15.532 1.00 94.44 202 SER A N 1
ATOM 1528 C CA . SER A 1 202 ? -8.243 0.898 14.972 1.00 94.44 202 SER A CA 1
ATOM 1529 C C . SER A 1 202 ? -9.702 1.316 15.177 1.00 94.44 202 SER A C 1
ATOM 1531 O O . SER A 1 202 ? -9.978 2.452 15.573 1.00 94.44 202 SER A O 1
ATOM 1533 N N . LEU A 1 203 ? -10.652 0.395 14.999 1.00 96.44 203 LEU A N 1
ATOM 1534 C CA . LEU A 1 203 ? -12.067 0.646 15.276 1.00 96.44 203 LEU A CA 1
ATOM 1535 C C . LEU A 1 203 ? -12.317 0.865 16.777 1.00 96.44 203 LEU A C 1
ATOM 1537 O O . LEU A 1 203 ? -13.131 1.710 17.160 1.00 96.44 203 LEU A O 1
ATOM 1541 N N . ALA A 1 204 ? -11.602 0.141 17.645 1.00 94.88 204 ALA A N 1
ATOM 1542 C CA . ALA A 1 204 ? -11.681 0.346 19.086 1.00 94.88 204 ALA A CA 1
ATOM 1543 C C . ALA A 1 204 ? -11.212 1.751 19.476 1.00 94.88 204 ALA A C 1
ATOM 1545 O O . ALA A 1 204 ? -11.836 2.368 20.343 1.00 94.88 204 ALA A O 1
ATOM 1546 N N . GLU A 1 205 ? -10.155 2.263 18.844 1.00 91.94 205 GLU A N 1
ATOM 1547 C CA . GLU A 1 205 ? -9.670 3.629 19.046 1.00 91.94 205 GLU A CA 1
ATOM 1548 C C . GLU A 1 205 ? -10.671 4.679 18.544 1.00 91.94 205 GLU A C 1
ATOM 1550 O O . GLU A 1 205 ? -10.989 5.618 19.279 1.00 91.94 205 GLU A O 1
ATOM 1555 N N . CYS A 1 206 ? -11.252 4.473 17.360 1.00 93.31 206 CYS A N 1
ATOM 1556 C CA . CYS A 1 206 ? -12.320 5.319 16.827 1.00 93.31 206 CYS A CA 1
ATOM 1557 C C . CYS A 1 206 ? -13.498 5.426 17.819 1.00 93.31 206 CYS A C 1
ATOM 1559 O O . CYS A 1 206 ? -13.947 6.519 18.178 1.00 93.31 206 CYS A O 1
ATOM 1561 N N . TYR A 1 207 ? -13.932 4.304 18.404 1.00 93.75 207 TYR A N 1
ATOM 1562 C CA . TYR A 1 207 ? -14.970 4.325 19.437 1.00 93.75 207 TYR A CA 1
ATOM 1563 C C . TYR A 1 207 ? -14.545 4.969 20.760 1.00 93.75 207 TYR A C 1
ATOM 1565 O O . TYR A 1 207 ? -15.409 5.521 21.449 1.00 93.75 207 TYR A O 1
ATOM 1573 N N . LEU A 1 208 ? -13.263 4.953 21.134 1.00 91.00 208 LEU A N 1
ATOM 1574 C CA . LEU A 1 208 ? -12.796 5.720 22.295 1.00 91.00 208 LEU A CA 1
ATOM 1575 C C . LEU A 1 208 ? -12.923 7.224 22.049 1.00 91.00 208 LEU A C 1
ATOM 1577 O O . LEU A 1 208 ? -13.425 7.925 22.931 1.00 91.00 208 LEU A O 1
ATOM 1581 N N . ARG A 1 209 ? -12.561 7.709 20.853 1.00 90.00 209 ARG A N 1
ATOM 1582 C CA . ARG A 1 209 ? -12.734 9.123 20.473 1.00 90.00 209 ARG A CA 1
ATOM 1583 C C . ARG A 1 209 ? -14.206 9.540 20.485 1.00 90.00 209 ARG A C 1
ATOM 1585 O O . ARG A 1 209 ? -14.541 10.596 21.016 1.00 90.00 209 ARG A O 1
ATOM 1592 N N . GLN A 1 210 ? -15.104 8.647 20.068 1.00 90.69 210 GLN A N 1
ATOM 1593 C CA . GLN A 1 210 ? -16.560 8.837 20.163 1.00 90.69 210 GLN A CA 1
ATOM 1594 C C . GLN A 1 210 ? -17.145 8.643 21.578 1.00 90.69 210 GLN A C 1
ATOM 1596 O O . GLN A 1 210 ? -18.364 8.682 21.751 1.00 90.69 210 GLN A O 1
ATOM 1601 N N . ARG A 1 211 ? -16.321 8.390 22.606 1.00 90.00 211 ARG A N 1
ATOM 1602 C CA . ARG A 1 211 ? -16.756 8.086 23.987 1.00 90.00 211 ARG A CA 1
ATOM 1603 C C . ARG A 1 211 ? -17.706 6.880 24.091 1.00 90.00 211 ARG A C 1
ATOM 1605 O O . ARG A 1 211 ? -18.545 6.818 24.986 1.00 90.00 211 ARG A O 1
ATOM 1612 N N . LYS A 1 212 ? -17.564 5.895 23.200 1.00 91.06 212 LYS A N 1
ATOM 1613 C CA . LYS A 1 212 ? -18.295 4.616 23.192 1.00 91.06 212 LYS A CA 1
ATOM 1614 C C . LYS A 1 212 ? -17.430 3.509 23.820 1.00 91.06 212 LYS A C 1
ATOM 1616 O O . LYS A 1 212 ? -17.108 2.511 23.173 1.00 91.06 212 LYS A O 1
ATOM 1621 N N . GLN A 1 213 ? -17.053 3.658 25.098 1.00 90.56 213 GLN A N 1
ATOM 1622 C CA . GLN A 1 213 ? -16.051 2.790 25.751 1.00 90.56 213 GLN A CA 1
ATOM 1623 C C . GLN A 1 213 ? -16.442 1.305 25.762 1.00 90.56 213 GLN A C 1
ATOM 1625 O O . GLN A 1 213 ? -15.586 0.441 25.591 1.00 90.56 213 GLN A O 1
ATOM 1630 N N . GLN A 1 214 ? -17.729 0.989 25.933 1.00 90.88 214 GLN A N 1
ATOM 1631 C CA . GLN A 1 214 ? -18.198 -0.401 25.950 1.00 90.88 214 GLN A CA 1
ATOM 1632 C C . GLN A 1 214 ? -17.938 -1.122 24.621 1.00 90.88 214 GLN A C 1
ATOM 1634 O O . GLN A 1 214 ? -17.491 -2.268 24.637 1.00 90.88 214 GLN A O 1
ATOM 1639 N N . LYS A 1 215 ? -18.156 -0.445 23.485 1.00 93.12 215 LYS A N 1
ATOM 1640 C CA . LYS A 1 215 ? -17.882 -1.011 22.157 1.00 93.12 215 LYS A CA 1
ATOM 1641 C C . LYS A 1 215 ? -16.381 -1.215 21.939 1.00 93.12 215 LYS A C 1
ATOM 1643 O O . LYS A 1 215 ? -15.972 -2.264 21.460 1.00 93.12 215 LYS A O 1
ATOM 1648 N N . SER A 1 216 ? -15.561 -0.256 22.371 1.00 92.50 216 SER A N 1
ATOM 1649 C CA . SER A 1 216 ? -14.096 -0.366 22.313 1.00 92.50 216 SER A CA 1
ATOM 1650 C C . SER A 1 216 ? -13.570 -1.578 23.098 1.00 92.50 216 SER A C 1
ATOM 1652 O O . SER A 1 216 ? -12.807 -2.385 22.575 1.00 92.50 216 SER A O 1
ATOM 1654 N N . VAL A 1 217 ? -14.055 -1.782 24.329 1.00 93.81 217 VAL A N 1
ATOM 1655 C CA . VAL A 1 217 ? -13.697 -2.949 25.156 1.00 93.81 217 VAL A CA 1
ATOM 1656 C C . VAL A 1 217 ? -14.084 -4.269 24.482 1.00 93.81 217 VAL A C 1
ATOM 1658 O O . VAL A 1 217 ? -13.335 -5.240 24.571 1.00 93.81 217 VAL A O 1
ATOM 1661 N N . GLN A 1 218 ? -15.243 -4.330 23.818 1.00 94.94 218 GLN A N 1
ATOM 1662 C CA . GLN A 1 218 ? -15.656 -5.521 23.067 1.00 94.94 218 GLN A CA 1
ATOM 1663 C C . GLN A 1 218 ? -14.708 -5.804 21.897 1.00 94.94 218 GLN A C 1
ATOM 1665 O O . GLN A 1 218 ? -14.313 -6.952 21.717 1.00 94.94 218 GLN A O 1
ATOM 1670 N N . LEU A 1 219 ? -14.291 -4.775 21.160 1.00 95.44 219 LEU A N 1
ATOM 1671 C CA . LEU A 1 219 ? -13.365 -4.921 20.036 1.00 95.44 219 LEU A CA 1
ATOM 1672 C C . LEU A 1 219 ? -11.965 -5.349 20.470 1.00 95.44 219 LEU A C 1
ATOM 1674 O O . LEU A 1 219 ? -11.405 -6.247 19.857 1.00 95.44 219 LEU A O 1
ATOM 1678 N N . TYR A 1 220 ? -11.422 -4.814 21.567 1.00 94.12 220 TYR A N 1
ATOM 1679 C CA . TYR A 1 220 ? -10.141 -5.308 22.090 1.00 94.12 220 TYR A CA 1
ATOM 1680 C C . TYR A 1 220 ? -10.214 -6.777 22.529 1.00 94.12 220 TYR A C 1
ATOM 1682 O O . TYR A 1 220 ? -9.256 -7.525 22.346 1.00 94.12 220 TYR A O 1
ATOM 1690 N N . LYS A 1 221 ? -11.355 -7.227 23.071 1.00 93.44 221 LYS A N 1
ATOM 1691 C CA . LYS A 1 221 ? -11.572 -8.655 23.358 1.00 93.44 221 LYS A CA 1
ATOM 1692 C C . LYS A 1 221 ? -11.627 -9.489 22.077 1.00 93.44 221 LYS A C 1
ATOM 1694 O O . LYS A 1 221 ? -11.041 -10.565 22.051 1.00 93.44 221 LYS A O 1
ATOM 1699 N N . GLN A 1 222 ? -12.296 -8.990 21.035 1.00 93.62 222 GLN A N 1
ATOM 1700 C CA . GLN A 1 222 ? -12.342 -9.644 19.724 1.00 93.62 222 GLN A CA 1
ATOM 1701 C C . GLN A 1 222 ? -10.948 -9.732 19.086 1.00 93.62 222 GLN A C 1
ATOM 1703 O O . GLN A 1 222 ? -10.565 -10.801 18.618 1.00 93.62 222 GLN A O 1
ATOM 1708 N N . ALA A 1 223 ? -10.152 -8.663 19.160 1.00 92.12 223 ALA A N 1
ATOM 1709 C CA . ALA A 1 223 ? -8.764 -8.653 18.707 1.00 92.12 223 ALA A CA 1
ATOM 1710 C C . ALA A 1 223 ? -7.928 -9.717 19.438 1.00 92.12 223 ALA A C 1
ATOM 1712 O O . ALA A 1 223 ? -7.223 -10.496 18.808 1.00 92.12 223 ALA A O 1
ATOM 1713 N N . LEU A 1 224 ? -8.057 -9.830 20.765 1.00 90.81 224 LEU A N 1
ATOM 1714 C CA . LEU A 1 224 ? -7.368 -10.874 21.531 1.00 90.81 224 LEU A CA 1
ATOM 1715 C C . LEU A 1 224 ? -7.804 -12.293 21.133 1.00 90.81 224 LEU A C 1
ATOM 1717 O O . LEU A 1 224 ? -6.961 -13.190 21.093 1.00 90.81 224 LEU A O 1
ATOM 1721 N N . SER A 1 225 ? -9.088 -12.511 20.824 1.00 90.94 225 SER A N 1
ATOM 1722 C CA . SER A 1 225 ? -9.544 -13.814 20.324 1.00 90.94 225 SER A CA 1
ATOM 1723 C C . SER A 1 225 ? -9.016 -14.114 18.923 1.00 90.94 225 SER A C 1
ATOM 1725 O O . SER A 1 225 ? -8.513 -15.213 18.714 1.00 90.94 225 SER A O 1
ATOM 1727 N N . ALA A 1 226 ? -9.045 -13.152 17.997 1.00 89.06 226 ALA A N 1
ATOM 1728 C CA . ALA A 1 226 ? -8.518 -13.328 16.642 1.00 89.06 226 ALA A CA 1
ATOM 1729 C C . ALA A 1 226 ? -7.004 -13.600 16.664 1.00 89.06 226 ALA A C 1
ATOM 1731 O O . ALA A 1 226 ? -6.526 -14.521 16.008 1.00 89.06 226 ALA A O 1
ATOM 1732 N N . LEU A 1 227 ? -6.258 -12.900 17.527 1.00 89.38 227 LEU A N 1
ATOM 1733 C CA . LEU A 1 227 ? -4.821 -13.116 17.713 1.00 89.38 227 LEU A CA 1
ATOM 1734 C C . LEU A 1 227 ? -4.484 -14.548 18.155 1.00 89.38 227 LEU A C 1
ATOM 1736 O O . LEU A 1 227 ? -3.410 -15.047 17.832 1.00 89.38 227 LEU A O 1
ATOM 1740 N N . SER A 1 228 ? -5.380 -15.227 18.882 1.00 86.31 228 SER A N 1
ATOM 1741 C CA . SER A 1 228 ? -5.160 -16.625 19.284 1.00 86.31 228 SER A CA 1
ATOM 1742 C C . SER A 1 228 ? -5.149 -17.605 18.106 1.00 86.31 228 SER A C 1
ATOM 1744 O O . SER A 1 228 ? -4.648 -18.715 18.250 1.00 86.31 228 SER A O 1
ATOM 1746 N N . HIS A 1 229 ? -5.695 -17.199 16.956 1.00 84.88 229 HIS A N 1
ATOM 1747 C CA . HIS A 1 229 ? -5.746 -17.994 15.730 1.00 84.88 229 HIS A CA 1
ATOM 1748 C C . HIS A 1 229 ? -4.559 -17.690 14.793 1.00 84.88 229 HIS A C 1
ATOM 1750 O O . HIS A 1 229 ? -4.374 -18.382 13.795 1.00 84.88 229 HIS A O 1
ATOM 1756 N N . CYS A 1 230 ? -3.706 -16.713 15.129 1.00 82.88 230 CYS A N 1
ATOM 1757 C CA . CYS A 1 230 ? -2.461 -16.435 14.413 1.00 82.88 230 CYS A CA 1
ATOM 1758 C C . CYS A 1 230 ? -1.337 -17.368 14.908 1.00 82.88 230 CYS A C 1
ATOM 1760 O O . CYS A 1 230 ? -0.952 -17.319 16.077 1.00 82.88 230 CYS A O 1
ATOM 1762 N N . GLN A 1 231 ? -0.771 -18.204 14.031 1.00 67.00 231 GLN A N 1
ATOM 1763 C CA . GLN A 1 231 ? 0.402 -19.029 14.353 1.00 67.00 231 GLN A CA 1
ATOM 1764 C C . GLN A 1 231 ? 1.699 -18.225 14.138 1.00 67.00 231 GLN A C 1
ATOM 1766 O O . GLN A 1 231 ? 2.084 -18.062 12.987 1.00 67.00 231 GLN A O 1
ATOM 1771 N N . GLN A 1 232 ? 2.340 -17.720 15.213 1.00 59.53 232 GLN A N 1
ATOM 1772 C CA . GLN A 1 232 ? 3.807 -17.531 15.399 1.00 59.53 232 GLN A CA 1
ATOM 1773 C C . GLN A 1 232 ? 4.186 -16.578 16.568 1.00 59.53 232 GLN A C 1
ATOM 1775 O O . GLN A 1 232 ? 3.375 -15.813 17.100 1.00 59.53 232 GLN A O 1
ATOM 1780 N N . ASP A 1 233 ? 5.463 -16.664 16.967 1.00 50.94 233 ASP A N 1
ATOM 1781 C CA . ASP A 1 233 ? 6.145 -16.114 18.157 1.00 50.94 233 ASP A CA 1
ATOM 1782 C C . ASP A 1 233 ? 6.145 -14.577 18.322 1.00 50.94 233 ASP A C 1
ATOM 1784 O O . ASP A 1 233 ? 6.493 -14.058 19.383 1.00 50.94 233 ASP A O 1
ATOM 1788 N N . SER A 1 234 ? 5.683 -13.822 17.324 1.00 53.62 234 SER A N 1
ATOM 1789 C CA . SER A 1 234 ? 5.494 -12.361 17.385 1.00 53.62 234 SER A CA 1
ATOM 1790 C C . SER A 1 234 ? 4.201 -11.934 18.102 1.00 53.62 234 SER A C 1
ATOM 1792 O O . SER A 1 234 ? 3.973 -10.745 18.337 1.00 53.62 234 SER A O 1
ATOM 1794 N N . SER A 1 235 ? 3.367 -12.894 18.522 1.00 59.62 235 SER A N 1
ATOM 1795 C CA . SER A 1 235 ? 2.111 -12.643 19.243 1.00 59.62 235 SER A CA 1
ATOM 1796 C C . SER A 1 235 ? 2.289 -12.046 20.645 1.00 59.62 235 SER A C 1
ATOM 1798 O O . SER A 1 235 ? 1.332 -11.486 21.172 1.00 59.62 235 SER A O 1
ATOM 1800 N N . GLY A 1 236 ? 3.480 -12.122 21.252 1.00 71.31 236 GLY A N 1
ATOM 1801 C CA . GLY A 1 236 ? 3.737 -11.581 22.593 1.00 71.31 236 GLY A CA 1
ATOM 1802 C C . GLY A 1 236 ? 3.556 -10.063 22.669 1.00 71.31 236 GLY A C 1
ATOM 1803 O O . GLY A 1 236 ? 2.706 -9.581 23.411 1.00 71.31 236 GLY A O 1
ATOM 1804 N N . SER A 1 237 ? 4.277 -9.310 21.832 1.00 80.06 237 SER A N 1
ATOM 1805 C CA . SER A 1 237 ? 4.239 -7.838 21.862 1.00 80.06 237 SER A CA 1
ATOM 1806 C C . SER A 1 237 ? 2.876 -7.272 21.451 1.00 80.06 237 SER A C 1
ATOM 1808 O O . SER A 1 237 ? 2.406 -6.289 22.024 1.00 80.06 237 SER A O 1
ATOM 1810 N N . VAL A 1 238 ? 2.212 -7.912 20.482 1.00 83.88 238 VAL A N 1
ATOM 1811 C CA . VAL A 1 238 ? 0.857 -7.549 20.045 1.00 83.88 238 VAL A CA 1
ATOM 1812 C C . VAL A 1 238 ? -0.156 -7.833 21.152 1.00 83.88 238 VAL A C 1
ATOM 1814 O O . VAL A 1 238 ? -0.981 -6.976 21.459 1.00 83.88 238 VAL A O 1
ATOM 1817 N N . ARG A 1 239 ? -0.066 -8.999 21.805 1.00 86.19 239 ARG A N 1
ATOM 1818 C CA . ARG A 1 239 ? -0.929 -9.359 22.936 1.00 86.19 239 ARG A CA 1
ATOM 1819 C C . ARG A 1 239 ? -0.750 -8.389 24.097 1.00 86.19 239 ARG A C 1
ATOM 1821 O O . ARG A 1 239 ? -1.750 -7.910 24.622 1.00 86.19 239 ARG A O 1
ATOM 1828 N N . ASP A 1 240 ? 0.485 -8.069 24.465 1.00 88.31 240 ASP A N 1
ATOM 1829 C CA . ASP A 1 240 ? 0.774 -7.156 25.573 1.00 88.31 240 ASP A CA 1
ATOM 1830 C C . ASP A 1 240 ? 0.228 -5.753 25.289 1.00 88.31 240 ASP A C 1
ATOM 1832 O O . ASP A 1 240 ? -0.469 -5.180 26.131 1.00 88.31 240 ASP A O 1
ATOM 1836 N N . ARG A 1 241 ? 0.431 -5.242 24.065 1.00 89.75 241 ARG A N 1
ATOM 1837 C CA . ARG A 1 241 ? -0.154 -3.970 23.612 1.00 89.75 241 ARG A CA 1
ATOM 1838 C C . ARG A 1 241 ? -1.683 -3.990 23.695 1.00 89.75 241 ARG A C 1
ATOM 1840 O O . ARG A 1 241 ? -2.283 -3.044 24.207 1.00 89.75 241 ARG A O 1
ATOM 1847 N N . LEU A 1 242 ? -2.325 -5.057 23.222 1.00 89.88 242 LEU A N 1
ATOM 1848 C CA . LEU A 1 242 ? -3.781 -5.216 23.282 1.00 89.88 242 LEU A CA 1
ATOM 1849 C C . LEU A 1 242 ? -4.301 -5.260 24.720 1.00 89.88 242 LEU A C 1
ATOM 1851 O O . LEU A 1 242 ? -5.310 -4.625 25.032 1.00 89.88 242 LEU A O 1
ATOM 1855 N N . VAL A 1 243 ? -3.614 -5.978 25.610 1.00 91.50 243 VAL A N 1
ATOM 1856 C CA . VAL A 1 243 ? -3.966 -6.063 27.033 1.00 91.50 243 VAL A CA 1
ATOM 1857 C C . VAL A 1 243 ? -3.806 -4.705 27.715 1.00 91.50 243 VAL A C 1
ATOM 1859 O O . VAL A 1 243 ? -4.679 -4.307 28.492 1.00 91.50 243 VAL A O 1
ATOM 1862 N N . GLU A 1 244 ? -2.745 -3.959 27.406 1.00 92.25 244 GLU A N 1
ATOM 1863 C CA . GLU A 1 244 ? -2.540 -2.602 27.916 1.00 92.25 244 GLU A CA 1
ATOM 1864 C C . GLU A 1 244 ? -3.679 -1.670 27.476 1.00 92.25 244 GLU A C 1
ATOM 1866 O O . GLU A 1 244 ? -4.316 -1.019 28.313 1.00 92.25 244 GLU A O 1
ATOM 1871 N N . ARG A 1 245 ? -4.003 -1.664 26.177 1.00 92.00 245 ARG A N 1
ATOM 1872 C CA . ARG A 1 245 ? -5.083 -0.851 25.598 1.00 92.00 245 ARG A CA 1
ATOM 1873 C C . ARG A 1 245 ? -6.453 -1.219 26.169 1.00 92.00 245 ARG A C 1
ATOM 1875 O O . ARG A 1 245 ? -7.217 -0.331 26.554 1.00 92.00 245 ARG A O 1
ATOM 1882 N N . LEU A 1 246 ? -6.738 -2.513 26.317 1.00 92.69 246 LEU A N 1
ATOM 1883 C CA . LEU A 1 246 ? -7.949 -3.014 26.966 1.00 92.69 246 LEU A CA 1
ATOM 1884 C C . LEU A 1 246 ? -8.035 -2.554 28.427 1.00 92.69 246 LEU A C 1
ATOM 1886 O O . LEU A 1 246 ? -9.086 -2.092 28.873 1.00 92.69 246 LEU A O 1
ATOM 1890 N N . THR A 1 247 ? -6.934 -2.649 29.173 1.00 91.50 247 THR A N 1
ATOM 1891 C CA . THR A 1 247 ? -6.872 -2.230 30.580 1.00 91.50 247 THR A CA 1
ATOM 1892 C C . THR A 1 247 ? -7.116 -0.730 30.716 1.00 91.50 247 THR A C 1
ATOM 1894 O O . THR A 1 247 ? -7.886 -0.303 31.582 1.00 91.50 247 THR A O 1
ATOM 1897 N N . ALA A 1 248 ? -6.518 0.080 29.840 1.00 90.00 248 ALA A N 1
ATOM 1898 C CA . ALA A 1 248 ? -6.751 1.518 29.789 1.00 90.00 248 ALA A CA 1
ATOM 1899 C C . ALA A 1 248 ? -8.226 1.844 29.492 1.00 90.00 248 ALA A C 1
ATOM 1901 O O . ALA A 1 248 ? -8.838 2.633 30.218 1.00 90.00 248 ALA A O 1
ATOM 1902 N N . ALA A 1 249 ? -8.826 1.184 28.496 1.00 89.44 249 ALA A N 1
ATOM 1903 C CA . ALA A 1 249 ? -10.234 1.363 28.144 1.00 89.44 249 ALA A CA 1
ATOM 1904 C C . ALA A 1 249 ? -11.184 0.962 29.290 1.00 89.44 249 ALA A C 1
ATOM 1906 O O . ALA A 1 249 ? -12.157 1.665 29.574 1.00 89.44 249 ALA A O 1
ATOM 1907 N N . LEU A 1 250 ? -10.889 -0.132 30.002 1.00 89.75 250 LEU A N 1
ATOM 1908 C CA . LEU A 1 250 ? -11.661 -0.577 31.166 1.00 89.75 250 LEU A CA 1
ATOM 1909 C C . LEU A 1 250 ? -11.582 0.420 32.327 1.00 89.75 250 LEU A C 1
ATOM 1911 O O . LEU A 1 250 ? -12.616 0.753 32.907 1.00 89.75 250 LEU A O 1
ATOM 1915 N N . ARG A 1 251 ? -10.386 0.936 32.641 1.00 87.62 251 ARG A N 1
ATOM 1916 C CA . ARG A 1 251 ? -10.204 1.962 33.682 1.00 87.62 251 ARG A CA 1
ATOM 1917 C C . ARG A 1 251 ? -11.019 3.216 33.375 1.00 87.62 251 ARG A C 1
ATOM 1919 O O . ARG A 1 251 ? -11.713 3.708 34.258 1.00 87.62 251 ARG A O 1
ATOM 1926 N N . GLN A 1 252 ? -10.991 3.688 32.129 1.00 82.38 252 GLN A N 1
ATOM 1927 C CA . GLN A 1 252 ? -11.787 4.842 31.700 1.00 82.38 252 GLN A CA 1
ATOM 1928 C C . GLN A 1 252 ? -13.299 4.578 31.777 1.00 82.38 252 GLN A C 1
ATOM 1930 O O . GLN A 1 252 ? -14.070 5.456 32.153 1.00 82.38 252 GLN A O 1
ATOM 1935 N N . ASN A 1 253 ? -13.749 3.365 31.453 1.00 82.12 253 ASN A N 1
ATOM 1936 C CA . ASN A 1 253 ? -15.162 3.002 31.566 1.00 82.12 253 ASN A CA 1
ATOM 1937 C C . ASN A 1 253 ? -15.634 2.988 33.036 1.00 82.12 253 ASN A C 1
ATOM 1939 O O . ASN A 1 253 ? -16.717 3.480 33.362 1.00 82.12 253 ASN A O 1
ATOM 1943 N N . LEU A 1 254 ? -14.793 2.476 33.940 1.00 80.25 254 LEU A N 1
ATOM 1944 C CA . LEU A 1 254 ? -15.036 2.479 35.385 1.00 80.25 254 LEU A CA 1
ATOM 1945 C C . LEU A 1 254 ? -15.087 3.899 35.960 1.00 80.25 254 LEU A C 1
ATOM 1947 O O . LEU A 1 254 ? -16.006 4.202 36.717 1.00 80.25 254 LEU A O 1
ATOM 1951 N N . THR A 1 255 ? -14.167 4.792 35.580 1.00 75.81 255 THR A N 1
ATOM 1952 C CA . THR A 1 255 ? -14.191 6.186 36.057 1.00 75.81 255 THR A CA 1
ATOM 1953 C C . THR A 1 255 ? -15.428 6.941 35.577 1.00 75.81 255 THR A C 1
ATOM 1955 O O . THR A 1 255 ? -16.070 7.617 36.378 1.00 75.81 255 THR A O 1
ATOM 1958 N N . VAL A 1 256 ? -15.831 6.771 34.313 1.00 67.88 256 VAL A N 1
ATOM 1959 C CA . VAL A 1 256 ? -17.074 7.361 33.780 1.00 67.88 256 VAL A CA 1
ATOM 1960 C C . VAL A 1 256 ? -18.309 6.803 34.496 1.00 67.88 256 VAL A C 1
ATOM 1962 O O . VAL A 1 256 ? -19.250 7.545 34.776 1.00 67.88 256 VAL A O 1
ATOM 1965 N N . SER A 1 257 ? -18.309 5.511 34.831 1.00 66.25 257 SER A N 1
ATOM 1966 C CA . SER A 1 257 ? -19.416 4.870 35.553 1.00 66.25 257 SER A CA 1
ATOM 1967 C C . SER A 1 257 ? -19.533 5.363 36.999 1.00 66.25 257 SER A C 1
ATOM 1969 O O . SER A 1 257 ? -20.645 5.571 37.474 1.00 66.25 257 SER A O 1
ATOM 1971 N N . LEU A 1 258 ? -18.405 5.608 37.674 1.00 61.38 258 LEU A N 1
ATOM 1972 C CA . LEU A 1 258 ? -18.353 6.148 39.038 1.00 61.38 258 LEU A CA 1
ATOM 1973 C C . LEU A 1 258 ? -18.707 7.644 39.111 1.00 61.38 258 LEU A C 1
ATOM 1975 O O . LEU A 1 258 ? -19.177 8.111 40.143 1.00 61.38 258 LEU A O 1
ATOM 1979 N N . GLN A 1 259 ? -18.509 8.397 38.024 1.00 59.34 259 GLN A N 1
ATOM 1980 C CA . GLN A 1 259 ? -18.864 9.819 37.935 1.00 59.34 259 GLN A CA 1
ATOM 1981 C C . GLN A 1 259 ? -20.336 10.077 37.596 1.00 59.34 259 GLN A C 1
ATOM 1983 O O . GLN A 1 259 ? -20.776 11.220 37.698 1.00 59.34 259 GLN A O 1
ATOM 1988 N N . ARG A 1 260 ? -21.115 9.062 37.198 1.00 52.78 260 ARG A N 1
ATOM 1989 C CA . ARG A 1 260 ? -22.570 9.213 37.069 1.00 52.78 260 ARG A CA 1
ATOM 1990 C C . ARG A 1 260 ? -23.161 9.199 38.480 1.00 52.78 260 ARG A C 1
ATOM 1992 O O . ARG A 1 260 ? -23.213 8.116 39.064 1.00 52.78 260 ARG A O 1
ATOM 1999 N N . PRO A 1 261 ? -23.613 10.337 39.047 1.00 44.03 261 PRO A N 1
ATOM 2000 C CA . PRO A 1 261 ? -24.312 10.293 40.318 1.00 44.03 261 PRO A CA 1
ATOM 2001 C C . PRO A 1 261 ? -25.517 9.380 40.120 1.00 44.03 261 PRO A C 1
ATOM 2003 O O . PRO A 1 261 ? -26.370 9.631 39.265 1.00 44.03 261 PRO A O 1
ATOM 2006 N N . HIS A 1 262 ? -25.564 8.280 40.869 1.00 49.75 262 HIS A N 1
ATOM 2007 C CA . HIS A 1 262 ? -26.812 7.557 41.022 1.00 49.75 262 HIS A CA 1
ATOM 2008 C C . HIS A 1 262 ? -27.849 8.595 41.453 1.00 49.75 262 HIS A C 1
ATOM 2010 O O . HIS A 1 262 ? -27.593 9.290 42.443 1.00 49.75 262 HIS A O 1
ATOM 2016 N N . PRO A 1 263 ? -28.982 8.763 40.740 1.00 43.47 263 PRO A N 1
ATOM 2017 C CA . PRO A 1 263 ? -30.083 9.493 41.331 1.00 43.47 263 PRO A CA 1
ATOM 2018 C C . PRO A 1 263 ? -30.366 8.745 42.624 1.00 43.47 263 PRO A C 1
ATOM 2020 O O . PRO A 1 263 ? -30.701 7.557 42.589 1.00 43.47 263 PRO A O 1
ATOM 2023 N N . LEU A 1 264 ? -30.091 9.400 43.756 1.00 39.50 264 LEU A N 1
ATOM 2024 C CA . LEU A 1 264 ? -30.406 8.874 45.070 1.00 39.50 264 LEU A CA 1
ATOM 2025 C C . LEU A 1 264 ? -31.849 8.408 44.957 1.00 39.50 264 LEU A C 1
ATOM 2027 O O . LEU A 1 264 ? -32.746 9.224 44.744 1.00 39.50 264 LEU A O 1
ATOM 2031 N N . ARG A 1 265 ? -32.058 7.087 45.003 1.00 42.94 265 ARG A N 1
ATOM 2032 C CA . ARG A 1 265 ? -33.383 6.520 45.204 1.00 42.94 265 ARG A CA 1
ATOM 2033 C C . ARG A 1 265 ? -33.829 7.141 46.513 1.00 42.94 265 ARG A C 1
ATOM 2035 O O . ARG A 1 265 ? -33.385 6.723 47.579 1.00 42.94 265 ARG A O 1
ATOM 2042 N N . SER A 1 266 ? -34.637 8.190 46.426 1.00 35.62 266 SER A N 1
ATOM 2043 C CA . SER A 1 266 ? -35.360 8.707 47.562 1.00 35.62 266 SER A CA 1
ATOM 2044 C C . SER A 1 266 ? -36.279 7.568 47.969 1.00 35.62 266 SER A C 1
ATOM 2046 O O . SER A 1 266 ? -37.337 7.335 47.388 1.00 35.62 266 SER A O 1
ATOM 2048 N N . HIS A 1 267 ? -35.816 6.777 48.934 1.00 41.34 267 HIS A N 1
ATOM 2049 C CA . HIS A 1 267 ? -36.694 5.967 49.745 1.00 41.34 267 HIS A CA 1
ATOM 2050 C C . HIS A 1 267 ? -37.663 6.957 50.386 1.00 41.34 267 HIS A C 1
ATOM 2052 O O . HIS A 1 267 ? -37.364 7.564 51.411 1.00 41.34 267 HIS A O 1
ATOM 2058 N N . GLN A 1 268 ? -38.808 7.173 49.735 1.00 38.00 268 GLN A N 1
ATOM 2059 C CA . GLN A 1 268 ? -39.970 7.715 50.407 1.00 38.00 268 GLN A CA 1
ATOM 2060 C C . GLN A 1 268 ? -40.282 6.732 51.532 1.00 38.00 268 GLN A C 1
ATOM 2062 O O . GLN A 1 268 ? -40.825 5.649 51.309 1.00 38.00 268 GLN A O 1
ATOM 2067 N N . LEU A 1 269 ? -39.855 7.097 52.739 1.00 37.44 269 LEU A N 1
ATOM 2068 C CA . LEU A 1 269 ? -40.365 6.556 53.984 1.00 37.44 269 LEU A CA 1
ATOM 2069 C C . LEU A 1 269 ? -41.888 6.690 53.922 1.00 37.44 269 LEU A C 1
ATOM 2071 O O . LEU A 1 269 ? -42.429 7.785 54.063 1.00 37.44 269 LEU A O 1
ATOM 2075 N N . ARG A 1 270 ? -42.582 5.579 53.655 1.00 38.88 270 ARG A N 1
ATOM 2076 C CA . ARG A 1 270 ? -44.019 5.491 53.911 1.00 38.88 270 ARG A CA 1
ATOM 2077 C C . ARG A 1 270 ? -44.210 5.698 55.416 1.00 38.88 270 ARG A C 1
ATOM 2079 O O . ARG A 1 270 ? -43.636 4.923 56.182 1.00 38.88 270 ARG A O 1
ATOM 2086 N N . PRO A 1 271 ? -44.998 6.688 55.861 1.00 35.69 271 PRO A N 1
ATOM 2087 C CA . PRO A 1 271 ? -45.387 6.750 57.255 1.00 35.69 271 PRO A CA 1
ATOM 2088 C C . PRO A 1 271 ? -46.289 5.553 57.562 1.00 35.69 271 PRO A C 1
ATOM 2090 O O . PRO A 1 271 ? -47.223 5.249 56.818 1.00 35.69 271 PRO A O 1
ATOM 2093 N N . HIS A 1 272 ? -45.976 4.869 58.657 1.00 39.72 272 HIS A N 1
ATOM 2094 C CA . HIS A 1 272 ? -46.798 3.825 59.249 1.00 39.72 272 HIS A CA 1
ATOM 2095 C C . HIS A 1 272 ? -48.226 4.336 59.489 1.00 39.72 272 HIS A C 1
ATOM 2097 O O . HIS A 1 272 ? -48.423 5.267 60.268 1.00 39.72 272 HIS A O 1
ATOM 2103 N N . SER A 1 273 ? -49.225 3.706 58.870 1.00 32.59 273 SER A N 1
ATOM 2104 C CA . SER A 1 273 ? -50.609 3.798 59.327 1.00 32.59 273 SER A CA 1
ATOM 2105 C C . SER A 1 273 ? -50.918 2.600 60.220 1.00 32.59 273 SER A C 1
ATOM 2107 O O . SER A 1 273 ? -50.880 1.440 59.809 1.00 32.59 273 SER A O 1
ATOM 2109 N N . LEU A 1 274 ? -51.184 2.923 61.482 1.00 34.03 274 LEU A N 1
ATOM 2110 C CA . LEU A 1 274 ? -51.761 2.044 62.486 1.00 34.03 274 LEU A CA 1
ATOM 2111 C C . LEU A 1 274 ? -53.102 1.492 61.984 1.00 34.03 274 LEU A C 1
ATOM 2113 O O . LEU A 1 274 ? -53.972 2.231 61.527 1.00 34.03 274 LEU A O 1
ATOM 2117 N N . SER A 1 275 ? -53.261 0.180 62.096 1.00 35.03 275 SER A N 1
ATOM 2118 C CA . SER A 1 275 ? -54.535 -0.528 61.982 1.00 35.03 275 SER A CA 1
ATOM 2119 C C . SER A 1 275 ? -55.536 -0.085 63.055 1.00 35.03 275 SER A C 1
ATOM 2121 O O . SER A 1 275 ? -55.129 0.125 64.200 1.00 35.03 275 SER A O 1
ATOM 2123 N N . PRO A 1 276 ? -56.846 -0.133 62.757 1.00 37.28 276 PRO A N 1
ATOM 2124 C CA . PRO A 1 276 ? -57.817 -0.524 63.764 1.00 37.28 276 PRO A CA 1
ATOM 2125 C C . PRO A 1 276 ? -58.630 -1.751 63.336 1.00 37.28 276 PRO A C 1
ATOM 2127 O O . PRO A 1 276 ? -58.981 -1.966 62.176 1.00 37.28 276 PRO A O 1
ATOM 2130 N N . SER A 1 277 ? -58.905 -2.571 64.338 1.00 30.59 277 SER A N 1
ATOM 2131 C CA . SER A 1 277 ? -59.682 -3.799 64.322 1.00 30.59 277 SER A CA 1
ATOM 2132 C C . SER A 1 277 ? -61.201 -3.556 64.340 1.00 30.59 277 SER A C 1
ATOM 2134 O O . SER A 1 277 ? -61.692 -2.815 65.180 1.00 30.59 277 SER A O 1
ATOM 2136 N N . VAL A 1 278 ? -61.896 -4.303 63.471 1.00 36.09 278 VAL A N 1
ATOM 2137 C CA . VAL A 1 278 ? -63.194 -5.001 63.640 1.00 36.09 278 VAL A CA 1
ATOM 2138 C C . VAL A 1 278 ? -64.449 -4.205 64.045 1.00 36.09 278 VAL A C 1
ATOM 2140 O O . VAL A 1 278 ? -64.614 -3.845 65.203 1.00 36.09 278 VAL A O 1
ATOM 2143 N N . THR A 1 279 ? -65.453 -4.224 63.156 1.00 29.17 279 THR A N 1
ATOM 2144 C CA . THR A 1 279 ? -66.863 -4.520 63.502 1.00 29.17 279 THR A CA 1
ATOM 2145 C C . THR A 1 279 ? -67.579 -5.261 62.358 1.00 29.17 279 THR A C 1
ATOM 2147 O O . THR A 1 279 ? -67.357 -5.005 61.178 1.00 29.17 279 THR A O 1
ATOM 2150 N N . ARG A 1 280 ? -68.396 -6.250 62.750 1.00 29.94 280 ARG A N 1
ATOM 2151 C CA . ARG A 1 280 ? -69.202 -7.194 61.946 1.00 29.94 280 ARG A CA 1
ATOM 2152 C C . ARG A 1 280 ? -70.416 -6.548 61.262 1.00 29.94 280 ARG A C 1
ATOM 2154 O O . ARG A 1 280 ? -71.065 -5.731 61.902 1.00 29.94 280 ARG A O 1
ATOM 2161 N N . ASN A 1 281 ? -70.795 -7.068 60.083 1.00 31.25 281 ASN A N 1
ATOM 2162 C CA . ASN A 1 281 ? -72.112 -7.655 59.698 1.00 31.25 281 ASN A CA 1
ATOM 2163 C C . ASN A 1 281 ? -72.206 -7.694 58.152 1.00 31.25 281 ASN A C 1
ATOM 2165 O O . ASN A 1 281 ? -71.946 -6.682 57.521 1.00 31.25 281 ASN A O 1
ATOM 2169 N N . SER A 1 282 ? -72.348 -8.826 57.448 1.00 30.45 282 SER A N 1
ATOM 2170 C CA . SER A 1 282 ? -73.433 -9.833 57.346 1.00 30.45 282 SER A CA 1
ATOM 2171 C C . SER A 1 282 ? -74.125 -9.736 55.971 1.00 30.45 282 SER A C 1
ATOM 2173 O O . SER A 1 282 ? -74.612 -8.666 55.623 1.00 30.45 282 SER A O 1
ATOM 2175 N N . GLY A 1 283 ? -74.229 -10.858 55.246 1.00 29.80 283 GLY A N 1
ATOM 2176 C CA . GLY A 1 283 ? -75.022 -11.020 54.010 1.00 29.80 283 GLY A CA 1
ATOM 2177 C C . GLY A 1 283 ? -74.178 -11.581 52.854 1.00 29.80 283 GLY A C 1
ATOM 2178 O O . GLY A 1 283 ? -73.361 -10.853 52.314 1.00 29.80 283 GLY A O 1
ATOM 2179 N N . ILE A 1 284 ? -74.149 -12.899 52.585 1.00 33.78 284 ILE A N 1
ATOM 2180 C CA . ILE A 1 284 ? -75.119 -13.643 51.739 1.00 33.78 284 ILE A CA 1
ATOM 2181 C C . ILE A 1 284 ? -75.089 -13.045 50.307 1.00 33.78 284 ILE A C 1
ATOM 2183 O O . ILE A 1 284 ? -75.421 -11.883 50.149 1.00 33.78 284 ILE A O 1
ATOM 2187 N N . THR A 1 285 ? -74.624 -13.695 49.231 1.00 32.50 285 THR A N 1
ATOM 2188 C CA . THR A 1 285 ? -74.972 -15.025 48.691 1.00 32.50 285 THR A CA 1
ATOM 2189 C C . THR A 1 285 ? -74.016 -15.418 47.543 1.00 32.50 285 THR A C 1
ATOM 2191 O O . THR A 1 285 ? -73.60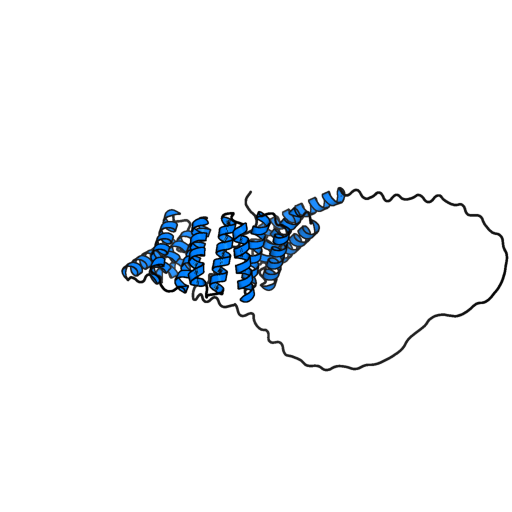9 -14.565 46.766 1.00 32.50 285 THR A O 1
ATOM 2194 N N . GLN A 1 286 ? -73.814 -16.735 47.401 1.00 33.09 286 GLN A N 1
ATOM 2195 C CA . GLN A 1 286 ? -73.661 -17.517 46.154 1.00 33.09 286 GLN A CA 1
ATOM 2196 C C . GLN A 1 286 ? -72.353 -17.466 45.326 1.00 33.09 286 GLN A C 1
ATOM 2198 O O . GLN A 1 286 ? -72.104 -16.621 44.477 1.00 33.09 286 GLN A O 1
ATOM 2203 N N . SER A 1 287 ? -71.575 -18.520 45.576 1.00 30.03 287 SER A N 1
ATOM 2204 C CA . SER A 1 287 ? -70.732 -19.353 44.699 1.00 30.03 287 SER A CA 1
ATOM 2205 C C . SER A 1 287 ? -71.482 -19.954 43.475 1.00 30.03 287 SER A C 1
ATOM 2207 O O . SER A 1 287 ? -72.688 -19.735 43.377 1.00 30.03 287 SER A O 1
ATOM 2209 N N . PRO A 1 288 ? -70.896 -20.851 42.631 1.00 47.59 288 PRO A N 1
ATOM 2210 C CA . PRO A 1 288 ? -69.483 -21.179 42.319 1.00 47.59 288 PRO A CA 1
ATOM 2211 C C . PRO A 1 288 ? -69.190 -21.363 40.796 1.00 47.59 288 PRO A C 1
ATOM 2213 O O . PRO A 1 288 ? -70.092 -21.401 39.969 1.00 47.59 288 PRO A O 1
ATOM 2216 N N . GLY A 1 289 ? -67.927 -21.646 40.440 1.00 31.20 289 GLY A N 1
ATOM 2217 C CA . GLY A 1 289 ? -67.592 -22.417 39.224 1.00 31.20 289 GLY A CA 1
ATOM 2218 C C . GLY A 1 289 ? -66.105 -22.385 38.842 1.00 31.20 289 GLY A C 1
ATOM 2219 O O . GLY A 1 289 ? -65.697 -21.515 38.088 1.00 31.20 289 GLY A O 1
ATOM 2220 N N . ARG A 1 290 ? -65.246 -23.167 39.524 1.00 32.09 290 ARG A N 1
ATOM 2221 C CA . ARG A 1 290 ? -64.440 -24.303 38.988 1.00 32.09 290 ARG A CA 1
ATOM 2222 C C . ARG A 1 290 ? -63.705 -24.018 37.662 1.00 32.09 290 ARG A C 1
ATOM 2224 O O . ARG A 1 290 ? -64.340 -23.836 36.639 1.00 32.09 290 ARG A O 1
ATOM 2231 N N . ALA A 1 291 ? -62.381 -23.861 37.665 1.00 29.86 291 ALA A N 1
ATOM 2232 C CA . ALA A 1 291 ? -61.319 -24.875 37.826 1.00 29.86 291 ALA A CA 1
ATOM 2233 C C . ALA A 1 291 ? -61.008 -25.667 36.538 1.00 29.86 291 ALA A C 1
ATOM 2235 O O . ALA A 1 291 ? -61.836 -26.420 36.040 1.00 29.86 291 ALA A O 1
ATOM 2236 N N . SER A 1 292 ? -59.771 -25.452 36.083 1.00 31.42 292 SER A N 1
ATOM 2237 C CA . SER A 1 292 ? -58.841 -26.278 35.301 1.00 31.42 292 SER A CA 1
ATOM 2238 C C . SER A 1 292 ? -59.268 -27.712 34.961 1.00 31.42 292 SER A C 1
ATOM 2240 O O . SER A 1 292 ? -59.634 -28.459 35.863 1.00 31.42 292 SER A O 1
ATOM 2242 N N . ASN A 1 293 ? -59.057 -28.172 33.720 1.00 30.50 293 ASN A N 1
ATOM 2243 C CA . ASN A 1 293 ? -57.808 -28.813 33.260 1.00 30.50 293 ASN A CA 1
ATOM 2244 C C . ASN A 1 293 ? -57.962 -29.481 31.870 1.00 30.50 293 ASN A C 1
ATOM 2246 O O . ASN A 1 293 ? -59.019 -30.010 31.560 1.00 30.50 293 ASN A O 1
ATOM 2250 N N . GLN A 1 294 ? -56.827 -29.545 31.155 1.00 29.17 294 GLN A N 1
ATOM 2251 C CA . GLN A 1 294 ? -56.351 -30.626 30.261 1.00 29.17 294 GLN A CA 1
ATOM 2252 C C . GLN A 1 294 ? -56.996 -30.870 28.867 1.00 29.17 294 GLN A C 1
ATOM 2254 O O . GLN A 1 294 ? -58.145 -31.271 28.747 1.00 29.17 294 GLN A O 1
ATOM 2259 N N . GLN A 1 295 ? -56.153 -30.620 27.841 1.00 34.38 295 GLN A N 1
ATOM 2260 C CA . GLN A 1 295 ? -55.810 -31.368 26.595 1.00 34.38 295 GLN A CA 1
ATOM 2261 C C . GLN A 1 295 ? -56.567 -32.683 26.261 1.00 34.38 295 GLN A C 1
ATOM 2263 O O . GLN A 1 295 ? -56.968 -33.354 27.211 1.00 34.38 295 GLN A O 1
ATOM 2268 N N . PRO A 1 296 ? -56.683 -33.138 24.974 1.00 45.28 296 PRO A N 1
ATOM 2269 C CA . PRO A 1 296 ? -55.506 -33.495 24.133 1.00 45.28 296 PRO A CA 1
ATOM 2270 C C . PRO A 1 296 ? -55.672 -33.525 22.575 1.00 45.28 296 PRO A C 1
ATOM 2272 O O . PRO A 1 296 ? -56.737 -33.197 22.062 1.00 45.28 296 PRO A O 1
ATOM 2275 N N . ASP A 1 297 ? -54.590 -33.958 21.889 1.00 30.83 297 ASP A N 1
ATOM 2276 C CA . ASP A 1 297 ? -54.511 -34.684 20.587 1.00 30.83 297 ASP A CA 1
ATOM 2277 C C . ASP A 1 297 ? -54.939 -33.950 19.280 1.00 30.83 297 ASP A C 1
ATOM 2279 O O . ASP A 1 297 ? -55.822 -33.106 19.289 1.00 30.83 297 ASP A O 1
ATOM 2283 N N . ASP A 1 298 ? -54.398 -34.166 18.070 1.00 31.56 298 ASP A N 1
ATOM 2284 C CA . ASP A 1 298 ? -53.399 -35.093 17.519 1.00 31.56 298 ASP A CA 1
ATOM 2285 C C . ASP A 1 298 ? -52.999 -34.653 16.080 1.00 31.56 298 ASP A C 1
ATOM 2287 O O . ASP A 1 298 ? -53.737 -33.904 15.441 1.00 31.56 298 ASP A O 1
ATOM 2291 N N . GLN A 1 299 ? -51.928 -35.276 15.558 1.00 32.53 299 GLN A N 1
ATOM 2292 C CA . GLN A 1 299 ? -51.602 -35.543 14.132 1.00 32.53 299 GLN A CA 1
ATOM 2293 C C . GLN A 1 299 ? -51.206 -34.385 13.188 1.00 32.53 299 GLN A C 1
ATOM 2295 O O . GLN A 1 299 ? -51.736 -33.287 13.255 1.00 32.53 299 GLN A O 1
ATOM 2300 N N . ARG A 1 300 ? -50.378 -34.548 12.143 1.00 27.70 300 ARG A N 1
ATOM 2301 C CA . ARG A 1 300 ? -49.286 -35.444 11.663 1.00 27.70 300 ARG A CA 1
ATOM 2302 C C . ARG A 1 300 ? -49.219 -35.210 10.137 1.00 27.70 300 ARG A C 1
ATOM 2304 O O . ARG A 1 300 ? -50.259 -35.035 9.512 1.00 27.70 300 ARG A O 1
ATOM 2311 N N . GLY A 1 301 ? -48.021 -35.279 9.550 1.00 29.06 301 GLY A N 1
ATOM 2312 C CA . GLY A 1 301 ? -47.753 -35.200 8.101 1.00 29.06 301 GLY A CA 1
ATOM 2313 C C . GLY A 1 301 ? -46.639 -34.187 7.814 1.00 29.06 301 GLY A C 1
ATOM 2314 O O . GLY A 1 301 ? -46.917 -32.998 7.722 1.00 29.06 301 GLY A O 1
ATOM 2315 N N . GLU A 1 302 ? -45.344 -34.523 7.910 1.00 29.22 302 GLU A N 1
ATOM 2316 C CA . GLU A 1 302 ? -44.540 -35.286 6.922 1.00 29.22 302 GLU A CA 1
ATOM 2317 C C . GLU A 1 302 ? -44.795 -34.805 5.477 1.00 29.22 302 GLU A C 1
ATOM 2319 O O . GLU A 1 302 ? -45.929 -34.797 5.024 1.00 29.22 302 GLU A O 1
ATOM 2324 N N . GLY A 1 303 ? -43.832 -34.363 4.666 1.00 27.03 303 GLY A N 1
ATOM 2325 C CA . GLY A 1 303 ? -42.382 -34.531 4.693 1.00 27.03 303 GLY A CA 1
ATOM 2326 C C . GLY A 1 303 ? -41.934 -35.128 3.356 1.00 27.03 303 GLY A C 1
ATOM 2327 O O . GLY A 1 303 ? -42.098 -36.321 3.163 1.00 27.03 303 GLY A O 1
ATOM 2328 N N . GLN A 1 304 ? -41.374 -34.316 2.453 1.00 27.84 304 GLN A N 1
ATOM 2329 C CA . GLN A 1 304 ? -40.472 -34.709 1.352 1.00 27.84 304 GLN A CA 1
ATOM 2330 C C . GLN A 1 304 ? -39.599 -33.464 1.082 1.00 27.84 304 GLN A C 1
ATOM 2332 O O . GLN A 1 304 ? -40.142 -32.385 0.882 1.00 27.84 304 GLN A O 1
ATOM 2337 N N . GLY A 1 305 ? -38.270 -33.453 1.177 1.00 25.14 305 GLY A N 1
ATOM 2338 C CA . GLY A 1 305 ? -37.313 -34.528 0.947 1.00 25.14 305 GLY A CA 1
ATOM 2339 C C . GLY A 1 305 ? -36.734 -34.381 -0.460 1.00 25.14 305 GLY A C 1
ATOM 2340 O O . GLY A 1 305 ? -37.110 -35.134 -1.346 1.00 25.14 305 GLY A O 1
ATOM 2341 N N . SER A 1 306 ? -35.860 -33.393 -0.676 1.00 28.34 306 SER A N 1
ATOM 2342 C CA . SER A 1 306 ? -34.974 -33.367 -1.844 1.00 28.34 306 SER A CA 1
ATOM 2343 C C . SER A 1 306 ? -33.593 -32.913 -1.402 1.00 28.34 306 SER A C 1
ATOM 2345 O O . SER A 1 306 ? -33.326 -31.728 -1.207 1.00 28.34 306 SER A O 1
ATOM 2347 N N . GLU A 1 307 ? -32.739 -33.912 -1.227 1.00 26.36 307 GLU A N 1
ATOM 2348 C CA . GLU A 1 307 ? -31.294 -33.808 -1.142 1.00 26.36 307 GLU A CA 1
ATOM 2349 C C . GLU A 1 307 ? -30.765 -33.100 -2.396 1.00 26.36 307 GLU A C 1
ATOM 2351 O O . GLU A 1 307 ? -30.980 -33.552 -3.519 1.00 26.36 307 GLU A O 1
ATOM 2356 N N . ALA A 1 308 ? -30.063 -31.985 -2.210 1.00 27.16 308 ALA A N 1
ATOM 2357 C CA . ALA A 1 308 ? -29.160 -31.445 -3.213 1.00 27.16 308 ALA A CA 1
ATOM 2358 C C . ALA A 1 308 ? -27.761 -31.477 -2.605 1.00 27.16 308 ALA A C 1
ATOM 2360 O O . ALA A 1 308 ? -27.405 -30.707 -1.716 1.00 27.16 308 ALA A O 1
ATOM 2361 N N . THR A 1 309 ? -27.026 -32.477 -3.065 1.00 28.28 309 THR A N 1
ATOM 2362 C CA . THR A 1 309 ? -25.624 -32.771 -2.810 1.00 28.28 309 THR A CA 1
ATOM 2363 C C . THR A 1 309 ? -24.755 -31.520 -2.811 1.00 28.28 309 THR A C 1
ATOM 2365 O O . THR A 1 309 ? -24.723 -30.774 -3.791 1.00 28.28 309 THR A O 1
ATOM 2368 N N . GLY A 1 310 ? -24.012 -31.346 -1.719 1.00 26.73 310 GLY A N 1
ATOM 2369 C CA . GLY A 1 310 ? -22.964 -30.349 -1.597 1.00 26.73 310 GLY A CA 1
ATOM 2370 C C . GLY A 1 310 ? -21.897 -30.530 -2.673 1.00 26.73 310 GLY A C 1
ATOM 2371 O O . GLY A 1 310 ? -21.251 -31.574 -2.762 1.00 26.73 310 GLY A O 1
ATOM 2372 N N . ARG A 1 311 ? -21.695 -29.477 -3.461 1.00 25.25 311 ARG A N 1
ATOM 2373 C CA . ARG A 1 311 ? -20.399 -29.180 -4.060 1.00 25.25 311 ARG A CA 1
ATOM 2374 C C . ARG A 1 311 ? -19.719 -28.175 -3.146 1.00 25.25 311 ARG A C 1
ATOM 2376 O O . ARG A 1 311 ? -20.210 -27.072 -2.939 1.00 25.25 311 ARG A O 1
ATOM 2383 N N . GLN A 1 312 ? -18.627 -28.622 -2.539 1.00 25.70 312 GLN A N 1
ATOM 2384 C CA . GLN A 1 312 ? -17.605 -27.739 -2.006 1.00 25.70 312 GLN A CA 1
ATOM 2385 C C . GLN A 1 312 ? -16.985 -27.034 -3.211 1.00 25.70 312 GLN A C 1
ATOM 2387 O O . GLN A 1 312 ? -16.109 -27.592 -3.867 1.00 25.70 312 GLN A O 1
ATOM 2392 N N . ASP A 1 313 ? -17.477 -25.841 -3.526 1.00 24.05 313 ASP A N 1
ATOM 2393 C CA . ASP A 1 313 ? -16.750 -24.925 -4.389 1.00 24.05 313 ASP A CA 1
ATOM 2394 C C . ASP A 1 313 ? -15.577 -24.409 -3.554 1.00 24.05 313 ASP A C 1
ATOM 2396 O O . ASP A 1 313 ? -15.703 -23.525 -2.705 1.00 24.05 313 ASP A O 1
ATOM 2400 N N . THR A 1 314 ? -14.431 -25.065 -3.719 1.00 26.50 314 THR A N 1
ATOM 2401 C CA . THR A 1 314 ? -13.143 -24.523 -3.310 1.00 26.50 314 THR A CA 1
ATOM 2402 C C . THR A 1 314 ? -13.038 -23.127 -3.899 1.00 26.50 314 THR A C 1
ATOM 2404 O O . THR A 1 314 ? -13.135 -22.980 -5.115 1.00 26.50 314 THR A O 1
ATOM 2407 N N . ALA A 1 315 ? -12.871 -22.124 -3.037 1.00 27.23 315 ALA A N 1
ATOM 2408 C CA . ALA A 1 315 ? -12.551 -20.766 -3.432 1.00 27.23 315 ALA A CA 1
ATOM 2409 C C . ALA A 1 315 ? -11.308 -20.805 -4.328 1.00 27.23 315 ALA A C 1
ATOM 2411 O O . ALA A 1 315 ? -10.176 -20.909 -3.850 1.00 27.23 315 ALA A O 1
ATOM 2412 N N . GLU A 1 316 ? -11.532 -20.786 -5.639 1.00 24.58 316 GLU A N 1
ATOM 2413 C CA . GLU A 1 316 ? -10.491 -20.516 -6.605 1.00 24.58 316 GLU A CA 1
ATOM 2414 C C . GLU A 1 316 ? -9.962 -19.127 -6.260 1.00 24.58 316 GLU A C 1
ATOM 2416 O O . GLU A 1 316 ? -10.676 -18.124 -6.316 1.00 24.58 316 GLU A O 1
ATOM 2421 N N . HIS A 1 317 ? -8.703 -19.101 -5.816 1.00 32.25 317 HIS A N 1
ATOM 2422 C CA . HIS A 1 317 ? -7.861 -17.919 -5.867 1.00 32.25 317 HIS A CA 1
ATOM 2423 C C . HIS A 1 317 ? -8.171 -17.210 -7.184 1.00 32.25 317 HIS A C 1
ATOM 2425 O O . HIS A 1 317 ? -7.935 -17.789 -8.246 1.00 32.25 317 HIS A O 1
ATOM 2431 N N . CYS A 1 318 ? -8.711 -15.989 -7.125 1.00 28.75 318 CYS A N 1
ATOM 2432 C CA . CYS A 1 318 ? -8.735 -15.120 -8.292 1.00 28.75 318 CYS A CA 1
ATOM 2433 C C . CYS A 1 318 ? -7.283 -14.994 -8.745 1.00 28.75 318 CYS A C 1
ATOM 2435 O O . CYS A 1 318 ? -6.470 -14.346 -8.087 1.00 28.75 318 CYS A O 1
ATOM 2437 N N . GLY A 1 319 ? -6.950 -15.748 -9.792 1.00 25.83 319 GLY A N 1
ATOM 2438 C CA . GLY A 1 319 ? -5.596 -15.914 -10.267 1.00 25.83 319 GLY A CA 1
ATOM 2439 C C . GLY A 1 319 ? -5.037 -14.554 -10.627 1.00 25.83 319 GLY A C 1
ATOM 2440 O O . GLY A 1 319 ? -5.518 -13.903 -11.553 1.00 25.83 319 GLY A O 1
ATOM 2441 N N . SER A 1 320 ? -4.010 -14.139 -9.894 1.00 29.25 320 SER A N 1
ATOM 2442 C CA . SER A 1 320 ? -3.097 -13.100 -10.338 1.00 29.25 320 SER A CA 1
ATOM 2443 C C . SER A 1 320 ? -2.614 -13.470 -11.743 1.00 29.25 320 SER A C 1
ATOM 2445 O O . SER A 1 320 ? -2.013 -14.537 -11.903 1.00 29.25 320 SER A O 1
ATOM 2447 N N . PRO A 1 321 ? -2.799 -12.627 -12.773 1.00 24.30 321 PRO A N 1
ATOM 2448 C CA . PRO A 1 321 ? -2.091 -12.794 -14.029 1.00 24.30 321 PRO A CA 1
ATOM 2449 C C . PRO A 1 321 ? -0.666 -12.260 -13.832 1.00 24.30 321 PRO A C 1
ATOM 2451 O O . PRO A 1 321 ? -0.264 -11.284 -14.446 1.00 24.30 321 PRO A O 1
ATOM 2454 N N . LEU A 1 322 ? 0.089 -12.860 -12.911 1.00 28.50 322 LEU A N 1
ATOM 2455 C CA . LEU A 1 322 ? 1.499 -12.565 -12.677 1.00 28.50 322 LEU A CA 1
ATOM 2456 C C . LEU A 1 322 ? 2.227 -13.903 -12.610 1.00 28.50 322 LEU A C 1
ATOM 2458 O O . LEU A 1 322 ? 2.366 -14.536 -11.565 1.00 28.50 322 LEU A O 1
ATOM 2462 N N . GLY A 1 323 ? 2.628 -14.374 -13.787 1.00 20.67 323 GLY A N 1
ATOM 2463 C CA . GLY A 1 323 ? 3.511 -15.517 -13.909 1.00 20.67 323 GLY A CA 1
ATOM 2464 C C . GLY A 1 323 ? 4.874 -15.188 -13.306 1.00 20.67 323 GLY A C 1
ATOM 2465 O O . GLY A 1 323 ? 5.619 -14.391 -13.863 1.00 20.67 323 GLY A O 1
ATOM 2466 N N . GLY A 1 324 ? 5.208 -15.875 -12.213 1.00 21.17 324 GLY A N 1
ATOM 2467 C CA . GLY A 1 324 ? 6.584 -16.265 -11.919 1.00 21.17 324 GLY A CA 1
ATOM 2468 C C . GLY A 1 324 ? 7.402 -15.375 -10.987 1.00 21.17 324 GLY A C 1
ATOM 2469 O O . GLY A 1 324 ? 8.488 -14.985 -11.379 1.00 21.17 324 GLY A O 1
ATOM 2470 N N . THR A 1 325 ? 6.966 -15.199 -9.740 1.00 21.64 325 THR A N 1
ATOM 2471 C CA . THR A 1 325 ? 7.779 -15.353 -8.512 1.00 21.64 325 THR A CA 1
ATOM 2472 C C . THR A 1 325 ? 6.823 -15.353 -7.322 1.00 21.64 325 THR A C 1
ATOM 2474 O O . THR A 1 325 ? 5.833 -14.632 -7.311 1.00 21.64 325 THR A O 1
ATOM 2477 N N . THR A 1 326 ? 7.077 -16.213 -6.343 1.00 21.25 326 THR A N 1
ATOM 2478 C CA . THR A 1 326 ? 6.281 -16.408 -5.123 1.00 21.25 326 THR A CA 1
ATOM 2479 C C . THR A 1 326 ? 6.458 -15.261 -4.127 1.00 21.25 326 THR A C 1
ATOM 2481 O O . THR A 1 326 ? 6.885 -15.486 -3.002 1.00 21.25 326 THR A O 1
ATOM 2484 N N . GLU A 1 327 ? 6.128 -14.044 -4.542 1.00 23.36 327 GLU A N 1
ATOM 2485 C CA . GLU A 1 327 ? 5.883 -12.891 -3.677 1.00 23.36 327 GLU A CA 1
ATOM 2486 C C . GLU A 1 327 ? 4.687 -12.161 -4.295 1.00 23.36 327 GLU A C 1
ATOM 2488 O O . GLU A 1 327 ? 4.782 -11.577 -5.374 1.00 23.36 327 GLU A O 1
ATOM 2493 N N . GLY A 1 328 ? 3.509 -12.297 -3.677 1.00 22.59 328 GLY A N 1
ATOM 2494 C CA . GLY A 1 328 ? 2.349 -11.496 -4.069 1.00 22.59 328 GLY A CA 1
ATOM 2495 C C . GLY A 1 328 ? 2.667 -10.005 -3.902 1.00 22.59 328 GLY A C 1
ATOM 2496 O O . GLY A 1 328 ? 3.552 -9.671 -3.114 1.00 22.59 328 GLY A O 1
ATOM 2497 N N . PRO A 1 329 ? 1.980 -9.094 -4.614 1.00 26.16 329 PRO A N 1
ATOM 2498 C CA . PRO A 1 329 ? 2.226 -7.667 -4.456 1.00 26.16 329 PRO A CA 1
ATOM 2499 C C . PRO A 1 329 ? 2.073 -7.286 -2.977 1.00 26.16 329 PRO A C 1
ATOM 2501 O O . PRO A 1 329 ? 1.009 -7.460 -2.383 1.00 26.16 329 PRO A O 1
ATOM 2504 N N . GLU A 1 330 ? 3.1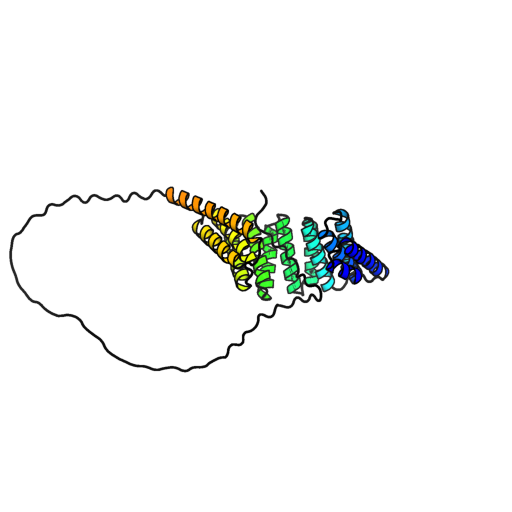58 -6.807 -2.369 1.00 30.03 330 GLU A N 1
ATOM 2505 C CA . GLU A 1 330 ? 3.157 -6.241 -1.022 1.00 30.03 330 GLU A CA 1
ATOM 2506 C C . GLU A 1 330 ? 2.346 -4.940 -1.056 1.00 30.03 330 GLU A C 1
ATOM 2508 O O . GLU A 1 330 ? 2.871 -3.851 -1.294 1.00 30.03 330 GLU A O 1
ATOM 2513 N N . TYR A 1 331 ? 1.031 -5.061 -0.878 1.00 34.16 331 TYR A N 1
ATOM 2514 C CA . TYR A 1 331 ? 0.146 -3.921 -0.687 1.00 34.16 331 TYR A CA 1
ATOM 2515 C C . TYR A 1 331 ? 0.591 -3.150 0.557 1.00 34.16 331 TYR A C 1
ATOM 2517 O O . TYR A 1 331 ? 0.792 -3.745 1.618 1.00 34.16 331 TYR A O 1
ATOM 2525 N N . MET A 1 332 ? 0.705 -1.821 0.450 1.00 39.78 332 MET A N 1
ATOM 2526 C CA . MET A 1 332 ? 0.896 -0.963 1.619 1.00 39.78 332 MET A CA 1
ATOM 2527 C C . MET A 1 332 ? -0.343 -1.037 2.520 1.00 39.78 332 MET A C 1
ATOM 2529 O O . MET A 1 332 ? -1.285 -0.252 2.398 1.00 39.78 332 MET A O 1
ATOM 2533 N N . SER A 1 333 ? -0.334 -1.976 3.463 1.00 34.78 333 SER A N 1
ATOM 2534 C CA . SER A 1 333 ? -1.155 -1.888 4.661 1.00 34.78 333 SER A CA 1
ATOM 2535 C C . SER A 1 333 ? -0.603 -0.735 5.493 1.00 34.78 333 SER A C 1
ATOM 2537 O O . SER A 1 333 ? 0.454 -0.863 6.115 1.00 34.78 333 SER A O 1
ATOM 2539 N N . ILE A 1 334 ? -1.295 0.404 5.491 1.00 36.62 334 ILE A N 1
ATOM 2540 C CA . ILE A 1 334 ? -1.055 1.434 6.498 1.00 36.62 334 ILE A CA 1
ATOM 2541 C C . ILE A 1 334 ? -1.469 0.795 7.820 1.00 36.62 334 ILE A C 1
ATOM 2543 O O . ILE A 1 334 ? -2.656 0.619 8.079 1.00 36.62 334 ILE A O 1
ATOM 2547 N N . THR A 1 335 ? -0.499 0.406 8.643 1.00 30.09 335 THR A N 1
ATOM 2548 C CA . THR A 1 335 ? -0.747 0.103 10.049 1.00 30.09 335 THR A CA 1
ATOM 2549 C C . THR A 1 335 ? -1.217 1.398 10.714 1.00 30.09 335 THR A C 1
ATOM 2551 O O . THR A 1 335 ? -0.453 2.367 10.782 1.00 30.09 335 THR A O 1
ATOM 2554 N N . PRO A 1 336 ? -2.471 1.489 11.192 1.00 29.31 336 PRO A N 1
ATOM 2555 C CA . PRO A 1 336 ? -2.929 2.688 11.867 1.00 29.31 336 PRO A CA 1
ATOM 2556 C C . PRO A 1 336 ? -2.331 2.667 13.273 1.00 29.31 336 PRO A C 1
ATOM 2558 O O . PRO A 1 336 ? -2.765 1.913 14.140 1.00 29.31 336 PRO A O 1
ATOM 2561 N N . GLY A 1 337 ? -1.303 3.486 13.482 1.00 27.12 337 GLY A N 1
ATOM 2562 C CA . GLY A 1 337 ? -0.761 3.787 14.803 1.00 27.12 337 GLY A CA 1
ATOM 2563 C C . GLY A 1 337 ? 0.672 3.317 15.010 1.00 27.12 337 GLY A C 1
ATOM 2564 O O . GLY A 1 337 ? 0.907 2.173 15.375 1.00 27.12 337 GLY A O 1
ATOM 2565 N N . LEU A 1 338 ? 1.614 4.251 14.856 1.00 28.06 338 LEU A N 1
ATOM 2566 C CA . LEU A 1 338 ? 2.813 4.405 15.692 1.00 28.06 338 LEU A CA 1
ATOM 2567 C C . LEU A 1 338 ? 3.605 5.624 15.202 1.00 28.06 338 LEU A C 1
ATOM 2569 O O . LEU A 1 338 ? 4.680 5.495 14.635 1.00 28.06 338 LEU A O 1
ATOM 2573 N N . HIS A 1 339 ? 3.097 6.826 15.458 1.00 24.66 339 HIS A N 1
ATOM 2574 C CA . HIS A 1 339 ? 3.982 7.975 15.624 1.00 24.66 339 HIS A CA 1
ATOM 2575 C C . HIS A 1 339 ? 3.553 8.727 16.884 1.00 24.66 339 HIS A C 1
ATOM 2577 O O . HIS A 1 339 ? 2.426 9.210 16.990 1.00 24.66 339 HIS A O 1
ATOM 2583 N N . ARG A 1 340 ? 4.446 8.668 17.878 1.00 26.28 340 ARG A N 1
ATOM 2584 C CA . ARG A 1 340 ? 4.510 9.595 19.008 1.00 26.28 340 ARG A CA 1
ATOM 2585 C C . ARG A 1 340 ? 5.004 10.947 18.529 1.00 26.28 340 ARG A C 1
ATOM 2587 O O . ARG A 1 340 ? 5.825 10.938 17.583 1.00 26.28 340 ARG A O 1
#

Secondary structure (DSSP, 8-state):
-HHHHHHHHTT-HHHHHHHHHHHHHHHHHTT-HHHHHHHHHHHHHHHHH-TTS-HHHHHHHHHHHHHHHTT---HHHHHHHHHHHHHHHHHTT-HHHHHHHHHHHHTTTTT-HHHHHHHHHHHHHHHHHTT-HHHHHHHHHHHHHHHHHTT-HHHHHHHHHHHHHHHHHTT-HHHHHHHHHHHHHHHHHHT-HHHHHHHHHHHHHHHHHTT-HHHHHHHHHHHHHHHTTS-STTHHHHHHHHHHHHHHHHHHHHHHHHHS---------PPP------------------------------------------------S--S-S---------S----

Nearest PDB structures (foldseek):
  4wne-assembly1_A  TM=8.643E-01  e=2.405E-08  Homo sapiens
  3sf4-assembly1_A  TM=8.291E-01  e=9.692E-09  Homo sapiens
  7ep7-assembly1_A  TM=8.419E-01  e=8.440E-08  Mus musculus
  4wng-assembly1_A  TM=8.006E-01  e=3.872E-08  Homo sapiens
  7t7t-assembly1_A  TM=4.985E-01  e=2.912E-05  Citrus unshiu

Foldseek 3Di:
DVQLVVCVVVLVLVSNLVVLCVQLVVCVVVVVLLSNLVSLLSSLVSLLVDPPDDPVRSVVSLVSSVVSLVVDDQLVSSLVSLLSSLVSCVSVLVLVSSLVSLVSNCVSCVVPLVSNLSSLLSNLVSCVSVVVLVSSLVSLVVSLVSCVVVVVLQSNLLSLQSNLSSCVSVVNLVSSLVSLVSSLVSCVVVLVLVSNLLSLQVSLVSCVVVVVLVSSLVSLVVSLVSLVVDDDDVSPVSNVVSVVSNVVSVVVVVVVVVPPPDPPPPPPPDPDDDDDDDDDDDDDDDDDDDDDDDDDDDDDDDDDDDDDDDDPPDPPDPDDPDPDDPDDPPRPRPRPDDDD

Mean predicted aligned error: 13.32 Å

Radius of gyration: 32.23 Å; Cα contacts (8 Å, |Δi|>4): 383; chains: 1; bounding box: 100×50×93 Å

Sequence (340 aa):
MEMGRCYSRLQDWTLAVQGFLRAAESYRIAAMLDSAADAFKEAGSHMIQSDQFSHDDIISALTECLSLMDGLTDLRILGELYLSVGVSYCRLRCFQEAVQCFQRALGPVAQQPPLLAAVLHNLGAALNSGGQFTAAVDYHRLAAGLYGSLGCRGDQARCFSNLAFACSQLGDEEEAAESFIHALQGFRDTGDHLAEVQVCESLAECYLRQRKQQKSVQLYKQALSALSHCQQDSSGSVRDRLVERLTAALRQNLTVSLQRPHPLRSHQLRPHSLSPSVTRNSGITQSPGRASNQQPDDQRGEGQGSEATGRQDTAEHCGSPLGGTTEGPEYMSITPGLHR

pLDDT: mean 78.52, std 27.27, range [20.67, 98.69]

InterPro domains:
  IPR011990 Tetratricopeptide-like helical domain superfamily [G3DSA:1.25.40.10] (1-231)
  IPR011990 Tetratricopeptide-like helical domain superfamily [SSF48452] (66-227)
  IPR019734 Tetratricopeptide repeat [SM00028] (79-112)
  IPR019734 Tetratricopeptide repeat [SM00028] (117-150)
  IPR019734 Tetratricopeptide repeat [SM00028] (157-190)
  IPR019734 Tetratricopeptide repeat [SM00028] (197-230)
  IPR024812 Tetratricopeptide repeat protein 24 [PTHR47050] (2-300)

Solvent-accessible surface area (backbone atoms only — not comparable to full-atom values): 18994 Å² total; per-residue (Å²): 78,70,67,11,55,52,27,46,78,69,68,36,41,69,62,11,29,53,32,13,48,57,36,15,53,54,24,50,77,68,68,37,43,70,62,14,25,51,21,21,46,52,21,27,53,40,35,71,77,32,96,83,57,54,73,65,60,33,50,50,32,45,51,54,21,56,63,39,50,78,76,60,81,57,36,62,61,50,20,55,49,25,42,50,52,16,52,50,26,46,76,71,67,38,26,68,61,14,36,52,27,24,58,64,16,49,68,47,18,65,90,35,65,73,59,35,25,52,36,31,36,51,33,15,49,28,27,44,76,62,68,40,28,75,65,14,36,57,29,14,52,53,17,24,51,45,23,53,76,70,65,38,44,55,64,19,14,52,23,24,41,55,26,13,51,24,29,42,77,72,66,40,49,64,61,13,43,53,26,25,50,54,14,38,51,22,20,58,77,66,66,37,35,68,60,30,25,53,38,26,51,47,40,20,50,49,26,46,77,70,69,38,41,72,62,18,46,52,26,38,51,49,20,55,57,34,50,70,73,51,92,62,89,72,51,57,66,56,48,51,51,46,52,50,53,37,50,52,42,48,53,53,45,51,53,57,58,71,67,51,76,71,76,75,78,76,77,75,76,74,79,85,78,82,85,82,84,86,85,90,84,88,81,90,84,86,84,89,82,84,82,89,83,81,88,84,90,80,91,87,80,85,90,82,90,79,91,76,83,84,75,85,77,70,82,72,71,82,73,74,94,64,91,84,66,101,65,76,86,83,70,86,73,78,74,85,81,88,80,132